Protein AF-A0A6J1UFB3-F1 (afdb_monomer)

pLDDT: mean 88.11, std 12.45, range [37.84, 98.25]

Structure (mmCIF, N/CA/C/O backbone):
data_AF-A0A6J1UFB3-F1
#
_entry.id   AF-A0A6J1UFB3-F1
#
loop_
_atom_site.group_PDB
_atom_site.id
_atom_site.type_symbol
_atom_site.label_atom_id
_atom_site.label_alt_id
_atom_site.label_comp_id
_atom_site.label_asym_id
_atom_site.label_entity_id
_atom_site.label_seq_id
_atom_site.pdbx_PDB_ins_code
_atom_site.Cartn_x
_atom_site.Cartn_y
_atom_site.Cartn_z
_atom_site.occupancy
_atom_site.B_iso_or_equiv
_atom_site.auth_seq_id
_atom_site.auth_comp_id
_atom_site.auth_asym_id
_atom_site.auth_atom_id
_atom_site.pdbx_PDB_model_num
ATOM 1 N N . MET A 1 1 ? -3.569 3.832 -27.020 1.00 51.69 1 MET A N 1
ATOM 2 C CA . MET A 1 1 ? -2.865 4.515 -25.914 1.00 51.69 1 MET A CA 1
ATOM 3 C C . MET A 1 1 ? -1.535 3.796 -25.730 1.00 51.69 1 MET A C 1
ATOM 5 O O . MET A 1 1 ? -1.456 2.629 -26.079 1.00 51.69 1 MET A O 1
ATOM 9 N N . CYS A 1 2 ? -0.485 4.493 -25.295 1.00 75.75 2 CYS A N 1
ATOM 10 C CA . CYS A 1 2 ? 0.844 3.892 -25.163 1.00 75.75 2 CYS A CA 1
ATOM 11 C C . CYS A 1 2 ? 0.905 2.950 -23.950 1.00 75.75 2 CYS A C 1
ATOM 13 O O . CYS A 1 2 ? 0.437 3.303 -22.860 1.00 75.75 2 CYS A O 1
ATOM 15 N N . VAL A 1 3 ? 1.483 1.764 -24.146 1.00 85.69 3 VAL A N 1
ATOM 16 C CA . VAL A 1 3 ? 1.484 0.662 -23.174 1.00 85.69 3 VAL A CA 1
ATOM 17 C C . VAL A 1 3 ? 2.225 1.076 -21.903 1.00 85.69 3 VAL A C 1
ATOM 19 O O . VAL A 1 3 ? 1.737 0.845 -20.802 1.00 85.69 3 VAL A O 1
ATOM 22 N N . LEU A 1 4 ? 3.370 1.755 -22.012 1.00 86.56 4 LEU A N 1
ATOM 23 C CA . LEU A 1 4 ? 4.134 2.234 -20.855 1.00 86.56 4 LEU A CA 1
ATOM 24 C C . LEU A 1 4 ? 3.332 3.212 -19.983 1.00 86.56 4 LEU A C 1
ATOM 26 O O . LEU A 1 4 ? 3.387 3.135 -18.754 1.00 86.56 4 LEU A O 1
ATOM 30 N N . ARG A 1 5 ? 2.562 4.119 -20.595 1.00 87.00 5 ARG A N 1
ATOM 31 C CA . ARG A 1 5 ? 1.718 5.076 -19.858 1.00 87.00 5 ARG A CA 1
ATOM 32 C C . ARG A 1 5 ? 0.520 4.397 -19.207 1.00 87.00 5 ARG A C 1
ATOM 34 O O . ARG A 1 5 ? 0.131 4.788 -18.108 1.00 87.00 5 ARG A O 1
ATOM 41 N N . GLU A 1 6 ? -0.042 3.380 -19.853 1.00 90.12 6 GLU A N 1
ATOM 42 C CA . GLU A 1 6 ? -1.074 2.527 -19.260 1.00 90.12 6 GLU A CA 1
ATOM 43 C C . GLU A 1 6 ? -0.546 1.792 -18.027 1.00 90.12 6 GLU A C 1
ATOM 45 O O . GLU A 1 6 ? -1.173 1.863 -16.970 1.00 90.12 6 GLU A O 1
ATOM 50 N N . GLN A 1 7 ? 0.639 1.180 -18.117 1.00 91.31 7 GLN A N 1
ATOM 51 C CA . GLN A 1 7 ? 1.263 0.505 -16.976 1.00 91.31 7 GLN A CA 1
ATOM 52 C C . GLN A 1 7 ? 1.598 1.489 -15.846 1.00 91.31 7 GLN A C 1
ATOM 54 O O . GLN A 1 7 ? 1.315 1.216 -14.679 1.00 91.31 7 GLN A O 1
ATOM 59 N N . HIS A 1 8 ? 2.120 2.677 -16.175 1.00 91.62 8 HIS A N 1
ATOM 60 C CA . HIS A 1 8 ? 2.357 3.738 -15.193 1.00 91.62 8 HIS A CA 1
ATOM 61 C C . HIS A 1 8 ? 1.071 4.159 -14.470 1.00 91.62 8 HIS A C 1
ATOM 63 O O . HIS A 1 8 ? 1.053 4.328 -13.248 1.00 91.62 8 HIS A O 1
ATOM 69 N N . ARG A 1 9 ? -0.024 4.319 -15.219 1.00 91.62 9 ARG A N 1
ATOM 70 C CA . ARG A 1 9 ? -1.333 4.642 -14.654 1.00 91.62 9 ARG A CA 1
ATOM 71 C C . ARG A 1 9 ? -1.832 3.522 -13.744 1.00 91.62 9 ARG A C 1
ATOM 73 O O . ARG A 1 9 ? -2.220 3.810 -12.619 1.00 91.62 9 ARG A O 1
ATOM 80 N N . GLY A 1 10 ? -1.746 2.268 -14.187 1.00 92.88 10 GLY A N 1
ATOM 81 C CA . GLY A 1 10 ? -2.122 1.103 -13.384 1.00 92.88 10 GLY A CA 1
ATOM 82 C C . GLY A 1 10 ? -1.351 1.026 -12.064 1.00 92.88 10 GLY A C 1
ATOM 83 O O . GLY A 1 10 ? -1.947 0.820 -11.007 1.00 92.88 10 GLY A O 1
ATOM 84 N N . TRP A 1 11 ? -0.045 1.294 -12.092 1.00 94.00 11 TRP A N 1
ATOM 85 C CA . TRP A 1 11 ? 0.785 1.416 -10.892 1.00 94.00 11 TRP A CA 1
ATOM 86 C C . TRP A 1 11 ? 0.276 2.495 -9.926 1.00 94.00 11 TRP A C 1
ATOM 88 O O . TRP A 1 11 ? 0.065 2.224 -8.741 1.00 94.00 11 TRP A O 1
ATOM 98 N N . ARG A 1 12 ? 0.019 3.707 -10.429 1.00 92.56 12 ARG A N 1
ATOM 99 C CA . ARG A 1 12 ? -0.496 4.826 -9.623 1.00 92.56 12 ARG A CA 1
ATOM 100 C C . ARG A 1 12 ? -1.857 4.539 -9.014 1.00 92.56 12 ARG A C 1
ATOM 102 O O . ARG A 1 12 ? -2.073 4.828 -7.839 1.00 92.56 12 ARG A O 1
ATOM 109 N N . ASP A 1 13 ? -2.761 3.998 -9.816 1.00 94.12 13 ASP A N 1
ATOM 110 C CA . ASP A 1 13 ? -4.121 3.700 -9.390 1.00 94.12 13 ASP A CA 1
ATOM 111 C C . ASP A 1 13 ? -4.089 2.623 -8.299 1.00 94.12 13 ASP A C 1
ATOM 113 O O . ASP A 1 13 ? -4.726 2.782 -7.257 1.00 94.12 13 ASP A O 1
ATOM 117 N N . THR A 1 14 ? -3.242 1.600 -8.459 1.00 95.44 14 THR A N 1
ATOM 118 C CA . THR A 1 14 ? -3.038 0.558 -7.443 1.00 95.44 14 THR A CA 1
ATOM 119 C C . THR A 1 14 ? -2.514 1.144 -6.130 1.00 95.44 14 THR A C 1
ATOM 121 O O . THR A 1 14 ? -3.092 0.875 -5.075 1.00 95.44 14 THR A O 1
ATOM 124 N N . LEU A 1 15 ? -1.491 2.009 -6.170 1.00 94.00 15 LEU A N 1
ATOM 125 C CA . LEU A 1 15 ? -0.992 2.722 -4.983 1.00 94.00 15 LEU A CA 1
ATOM 126 C C . LEU A 1 15 ? -2.078 3.566 -4.302 1.00 94.00 15 LEU A C 1
ATOM 128 O O . LEU A 1 15 ? -2.173 3.591 -3.072 1.00 94.00 15 LEU A O 1
ATOM 132 N N . ALA A 1 16 ? -2.918 4.245 -5.086 1.00 94.06 16 ALA A N 1
ATOM 133 C CA . ALA A 1 16 ? -3.999 5.071 -4.560 1.00 94.06 16 ALA A CA 1
ATOM 134 C C . ALA A 1 16 ? -5.050 4.242 -3.802 1.00 94.06 16 ALA A C 1
ATOM 136 O O . ALA A 1 16 ? -5.620 4.732 -2.824 1.00 94.06 16 ALA A O 1
ATOM 137 N N . THR A 1 17 ? -5.265 2.976 -4.182 1.00 96.19 17 THR A N 1
ATOM 138 C CA . THR A 1 17 ? -6.219 2.089 -3.491 1.00 96.19 17 THR A CA 1
ATOM 139 C C . THR A 1 17 ? -5.797 1.700 -2.070 1.00 96.19 17 THR A C 1
ATOM 141 O O . THR A 1 17 ? -6.650 1.328 -1.263 1.00 96.19 17 THR A O 1
ATOM 144 N N . CYS A 1 18 ? -4.511 1.809 -1.717 1.00 96.44 18 CYS A N 1
ATOM 145 C CA . CYS A 1 18 ? -4.022 1.459 -0.380 1.00 96.44 18 CYS A CA 1
ATOM 146 C C . CYS A 1 18 ? -4.361 2.522 0.674 1.00 96.44 18 CYS A C 1
ATOM 148 O O . CYS A 1 18 ? -4.610 2.195 1.835 1.00 96.44 18 CYS A O 1
ATOM 150 N N . LEU A 1 19 ? -4.389 3.800 0.286 1.00 96.31 19 LEU A N 1
ATOM 151 C CA . LEU A 1 19 ? -4.553 4.914 1.222 1.00 96.31 19 LEU A CA 1
ATOM 152 C C . LEU A 1 19 ? -5.898 4.894 1.980 1.00 96.31 19 LEU A C 1
ATOM 154 O O . LEU A 1 19 ? -5.879 5.104 3.196 1.00 96.31 19 LEU A O 1
ATOM 158 N N . PRO A 1 20 ? -7.058 4.612 1.351 1.00 97.88 20 PRO A N 1
ATOM 159 C CA . PRO A 1 20 ? -8.324 4.465 2.072 1.00 97.88 20 PRO A CA 1
ATOM 160 C C . PRO A 1 20 ? -8.284 3.394 3.170 1.00 97.88 20 PRO A C 1
ATOM 162 O O . PRO A 1 20 ? -8.765 3.640 4.276 1.00 97.88 20 PRO A O 1
ATOM 165 N N . LEU A 1 21 ? -7.658 2.244 2.904 1.00 97.94 21 LEU A N 1
ATOM 166 C CA . LEU A 1 21 ? -7.520 1.158 3.880 1.00 97.94 21 LEU A CA 1
ATOM 167 C C . LEU A 1 21 ? -6.609 1.554 5.039 1.00 97.94 21 LEU A C 1
ATOM 169 O O . LEU A 1 21 ? -6.945 1.329 6.199 1.00 97.94 21 LEU A O 1
ATOM 173 N N . LEU A 1 22 ? -5.489 2.213 4.746 1.00 98.12 22 LEU A N 1
ATOM 174 C CA . LEU A 1 22 ? -4.594 2.735 5.777 1.00 98.12 22 LEU A CA 1
ATOM 175 C C . LEU A 1 22 ? -5.296 3.782 6.650 1.00 98.12 22 LEU A C 1
ATOM 177 O O . LEU A 1 22 ? -5.144 3.771 7.870 1.00 98.12 22 LEU A O 1
ATOM 181 N N . ARG A 1 23 ? -6.118 4.658 6.057 1.00 98.25 23 ARG A N 1
ATOM 182 C CA . ARG A 1 23 ? -6.938 5.626 6.806 1.00 98.25 23 ARG A CA 1
ATOM 183 C C . ARG A 1 23 ? -7.975 4.933 7.687 1.00 98.25 23 ARG A C 1
ATOM 185 O O . ARG A 1 23 ? -8.133 5.323 8.843 1.00 98.25 23 ARG A O 1
ATOM 192 N N . ALA A 1 24 ? -8.647 3.900 7.179 1.00 97.75 24 ALA A N 1
ATOM 193 C CA . ALA A 1 24 ? -9.570 3.090 7.971 1.00 97.75 24 ALA A CA 1
ATOM 194 C C . ALA A 1 24 ? -8.852 2.434 9.162 1.00 97.75 24 ALA A C 1
ATOM 196 O O . ALA A 1 24 ? -9.310 2.551 10.298 1.00 97.75 24 ALA A O 1
ATOM 197 N N . LEU A 1 25 ? -7.683 1.842 8.921 1.00 97.81 25 LEU A N 1
ATOM 198 C CA . LEU A 1 25 ? -6.832 1.228 9.938 1.00 97.81 25 LEU A CA 1
ATOM 199 C C . LEU A 1 25 ? -6.425 2.224 11.033 1.00 97.81 25 LEU A C 1
ATOM 201 O O . LEU A 1 25 ? -6.624 1.955 12.218 1.00 97.81 25 LEU A O 1
ATOM 205 N N . GLY A 1 26 ? -5.929 3.403 10.648 1.00 97.75 26 GLY A N 1
ATOM 206 C CA . GLY A 1 26 ? -5.562 4.456 11.593 1.00 97.75 26 GLY A CA 1
ATOM 207 C C . GLY A 1 26 ? -6.754 4.982 12.396 1.00 97.75 26 GLY A C 1
ATOM 208 O O . GLY A 1 26 ? -6.627 5.267 13.588 1.00 97.75 26 GLY A O 1
ATOM 209 N N . A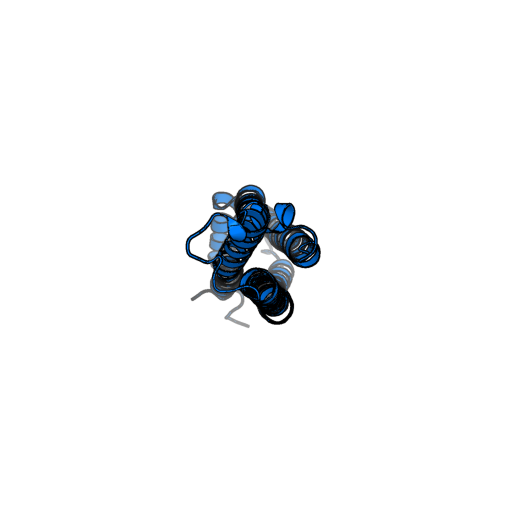SN A 1 27 ? -7.940 5.053 11.785 1.00 97.81 27 ASN A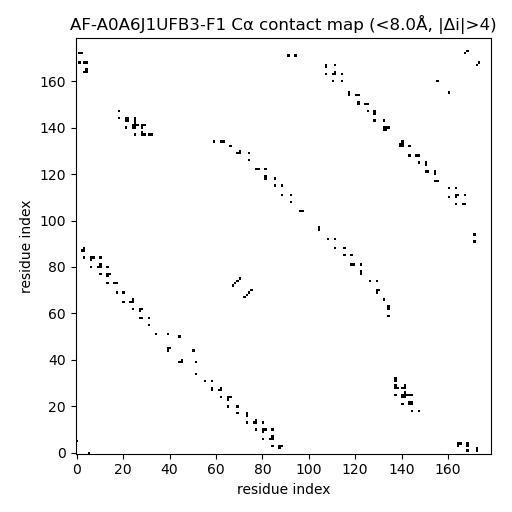 N 1
ATOM 210 C CA . ASN A 1 27 ? -9.167 5.441 12.478 1.00 97.81 27 ASN A CA 1
ATOM 211 C C . ASN A 1 27 ? -9.599 4.400 13.518 1.00 97.81 27 ASN A C 1
ATOM 213 O O . ASN A 1 27 ? -9.888 4.777 14.655 1.00 97.81 27 ASN A O 1
ATOM 217 N N . VAL A 1 28 ? -9.601 3.108 13.173 1.00 97.31 28 VAL A N 1
ATOM 218 C CA . VAL A 1 28 ? -9.937 2.036 14.127 1.00 97.31 28 VAL A CA 1
ATOM 219 C C . VAL A 1 28 ? -8.914 1.986 15.262 1.00 97.31 28 VAL A C 1
ATOM 221 O O . VAL A 1 28 ? -9.299 1.865 16.422 1.00 97.31 28 VAL A O 1
ATOM 224 N N . ALA A 1 29 ? -7.625 2.162 14.966 1.00 97.31 29 ALA A N 1
ATOM 225 C CA . ALA A 1 29 ? -6.585 2.215 15.989 1.00 97.31 29 ALA A CA 1
ATOM 226 C C . ALA A 1 29 ? -6.769 3.401 16.954 1.00 97.31 29 ALA A C 1
ATOM 228 O O . ALA A 1 29 ? -6.653 3.227 18.168 1.00 97.31 29 ALA A O 1
ATOM 229 N N . ARG A 1 30 ? -7.145 4.584 16.445 1.00 97.00 30 ARG A N 1
ATOM 230 C CA . ARG A 1 30 ? -7.483 5.751 17.278 1.00 97.00 30 ARG A CA 1
ATOM 231 C C . ARG A 1 30 ? -8.700 5.485 18.163 1.00 97.00 30 ARG A C 1
ATOM 233 O O . ARG A 1 30 ? -8.699 5.852 19.334 1.00 97.00 30 ARG A O 1
ATOM 240 N N . GLN A 1 31 ? -9.728 4.831 17.623 1.00 95.38 31 GLN A N 1
ATOM 241 C CA . GLN A 1 31 ? -10.916 4.441 18.387 1.00 95.38 31 GLN A CA 1
ATOM 242 C C . GLN A 1 31 ? -10.594 3.398 19.462 1.00 95.38 31 GLN A C 1
ATOM 244 O O . GLN A 1 31 ? -11.131 3.481 20.566 1.00 95.38 31 GLN A O 1
ATOM 249 N N . ALA A 1 32 ? -9.721 2.434 19.166 1.00 94.81 32 ALA A N 1
ATOM 250 C CA . ALA A 1 32 ? -9.260 1.443 20.132 1.00 94.81 32 ALA A CA 1
ATOM 251 C C . ALA A 1 32 ? -8.494 2.106 21.279 1.00 94.81 32 ALA A C 1
ATOM 253 O O . ALA A 1 32 ? -8.774 1.838 22.444 1.00 94.81 32 ALA A O 1
ATOM 254 N N . GLU A 1 33 ? -7.590 3.031 20.964 1.00 94.06 33 GLU A N 1
ATOM 255 C CA . GLU A 1 33 ? -6.847 3.789 21.968 1.00 94.06 33 GLU A CA 1
ATOM 256 C C . GLU A 1 33 ? -7.765 4.689 22.810 1.00 94.06 33 GLU A C 1
ATOM 258 O O . GLU A 1 33 ? -7.661 4.702 24.035 1.00 94.06 33 GLU A O 1
ATOM 263 N N . ALA A 1 34 ? -8.725 5.380 22.188 1.00 93.69 34 ALA A N 1
ATOM 264 C CA . ALA A 1 34 ? -9.714 6.180 22.907 1.00 93.69 34 ALA A CA 1
ATOM 265 C C . ALA A 1 34 ? -10.570 5.318 23.849 1.00 93.69 34 ALA A C 1
ATOM 267 O O . ALA A 1 34 ? -10.754 5.673 25.010 1.00 93.69 34 ALA A O 1
ATOM 268 N N . ALA A 1 35 ? -11.032 4.152 23.387 1.00 92.12 35 ALA A N 1
ATOM 269 C CA . ALA A 1 35 ? -11.820 3.228 24.199 1.00 92.12 35 ALA A CA 1
ATOM 270 C C . ALA A 1 35 ? -11.049 2.706 25.423 1.00 92.12 35 ALA A C 1
ATOM 272 O O . ALA A 1 35 ? -11.660 2.468 26.460 1.00 92.12 35 ALA A O 1
ATOM 273 N N . ARG A 1 36 ? -9.716 2.575 25.347 1.00 89.69 36 ARG A N 1
ATOM 274 C CA . ARG A 1 36 ? -8.877 2.188 26.499 1.00 89.69 36 ARG A CA 1
ATOM 275 C C . ARG A 1 36 ? -8.808 3.259 27.587 1.00 89.69 36 ARG A C 1
ATOM 277 O O . ARG A 1 36 ? -8.507 2.927 28.727 1.00 89.69 36 ARG A O 1
ATOM 284 N N . ARG A 1 37 ? -9.061 4.524 27.243 1.00 90.81 37 ARG A N 1
ATOM 285 C CA . ARG A 1 37 ? -8.982 5.669 28.166 1.00 90.81 37 ARG A CA 1
ATOM 286 C C . ARG A 1 37 ? -10.317 6.002 28.831 1.00 90.81 37 ARG A C 1
ATOM 288 O O . ARG A 1 37 ? -10.343 6.794 29.765 1.00 90.81 37 ARG A O 1
ATOM 295 N N . VAL A 1 38 ? -11.420 5.432 28.350 1.00 91.62 38 VAL A N 1
ATOM 296 C CA . VAL A 1 38 ? -12.764 5.713 28.868 1.00 91.62 38 VAL A CA 1
ATOM 297 C C . VAL A 1 38 ? -13.065 4.839 30.084 1.00 91.62 38 VAL A C 1
ATOM 299 O O . VAL A 1 38 ? -13.029 3.610 30.007 1.00 91.62 38 VAL A O 1
ATOM 302 N N . SER A 1 39 ? -13.461 5.472 31.190 1.00 89.62 39 SER A N 1
ATOM 303 C CA . SER A 1 39 ? -14.064 4.781 32.333 1.00 89.62 39 SER A CA 1
ATOM 304 C C . SER A 1 39 ? -15.530 4.461 32.028 1.00 89.62 39 SER A C 1
ATOM 306 O O . SER A 1 39 ? -16.429 5.251 32.305 1.00 89.62 39 SER A O 1
ATOM 308 N N . PHE A 1 40 ? -15.803 3.302 31.418 1.00 88.75 40 PHE A N 1
ATOM 309 C CA . PHE A 1 40 ? -17.171 2.931 31.018 1.00 88.75 40 PHE A CA 1
ATOM 310 C C . PHE A 1 40 ? -18.169 2.907 32.188 1.00 88.75 40 PHE A C 1
ATOM 312 O O . PHE A 1 40 ? -19.350 3.185 31.970 1.00 88.75 40 PHE A O 1
ATOM 319 N N . GLY A 1 41 ? -17.708 2.636 33.414 1.00 88.88 41 GLY A N 1
ATOM 320 C CA . GLY A 1 41 ? -18.538 2.659 34.624 1.00 88.88 41 GLY A CA 1
ATOM 321 C C . GLY A 1 41 ? -19.109 4.041 34.966 1.00 88.88 41 GLY A C 1
ATOM 322 O O . GLY A 1 41 ? -20.186 4.127 35.552 1.00 88.88 41 GLY A O 1
ATOM 323 N N . GLU A 1 42 ? -18.444 5.113 34.535 1.00 91.50 42 GLU A N 1
ATOM 324 C CA . GLU A 1 42 ? -18.870 6.504 34.753 1.00 91.50 42 GLU A CA 1
ATOM 325 C C . GLU A 1 42 ? -19.744 7.043 33.612 1.00 91.50 42 GLU A C 1
ATOM 327 O O . GLU A 1 42 ? -20.260 8.156 33.674 1.00 91.50 42 GLU A O 1
ATOM 332 N N . THR A 1 43 ? -19.957 6.247 32.565 1.00 90.62 43 THR A N 1
ATOM 333 C CA . THR A 1 43 ? -20.767 6.641 31.409 1.00 90.62 43 THR A CA 1
ATOM 334 C C . THR A 1 43 ? -22.192 6.084 31.500 1.00 90.62 43 THR A C 1
ATOM 336 O O . THR A 1 43 ? -22.438 5.094 32.196 1.00 90.62 43 THR A O 1
ATOM 339 N N . PRO A 1 44 ? -23.149 6.623 30.722 1.00 92.31 44 PRO A N 1
ATOM 340 C CA . PRO A 1 44 ? -24.465 6.001 30.545 1.00 92.31 44 PRO A CA 1
ATOM 341 C C . PRO A 1 44 ? -24.406 4.552 30.024 1.00 92.31 44 PRO A C 1
ATOM 343 O O . PRO A 1 44 ? -25.370 3.804 30.167 1.00 92.31 44 PRO A O 1
ATOM 346 N N . LEU A 1 45 ? -23.269 4.123 29.460 1.00 91.06 45 LEU A N 1
ATOM 347 C CA . LEU A 1 45 ? -23.054 2.764 28.960 1.00 91.06 45 LEU A CA 1
ATOM 348 C C . LEU A 1 45 ? -22.726 1.751 30.069 1.00 91.06 45 LEU A C 1
ATOM 350 O O . LEU A 1 45 ? -22.584 0.565 29.775 1.00 91.06 45 LEU A O 1
ATOM 354 N N . ARG A 1 46 ? -22.659 2.175 31.340 1.00 92.31 46 ARG A N 1
ATOM 355 C CA . ARG A 1 46 ? -22.383 1.309 32.501 1.00 92.31 46 ARG A CA 1
ATOM 356 C C . ARG A 1 46 ? -23.315 0.101 32.632 1.00 92.31 46 ARG A C 1
ATOM 358 O O . ARG A 1 46 ? -22.912 -0.924 33.168 1.00 92.31 46 ARG A O 1
ATOM 365 N N . ALA A 1 47 ? -24.545 0.196 32.117 1.00 93.75 47 ALA A N 1
ATOM 366 C CA . ALA A 1 47 ? -25.500 -0.915 32.103 1.00 93.75 47 ALA A CA 1
ATOM 367 C C . ALA A 1 47 ? -25.028 -2.100 31.234 1.00 93.75 47 ALA A C 1
ATOM 369 O O . ALA A 1 47 ? -25.495 -3.226 31.397 1.00 93.75 47 ALA A O 1
ATOM 370 N N . PHE A 1 48 ? -24.074 -1.874 30.326 1.00 92.31 48 PHE A N 1
ATOM 371 C CA . PHE A 1 48 ? -23.529 -2.886 29.430 1.00 92.31 48 PHE A CA 1
ATOM 372 C C . PHE A 1 48 ? -22.171 -3.396 29.932 1.00 92.31 48 PHE A C 1
ATOM 374 O O . PHE A 1 48 ? -21.133 -3.111 29.340 1.00 92.31 48 PHE A O 1
ATOM 381 N N . ALA A 1 49 ? -22.169 -4.216 30.987 1.00 88.06 49 ALA A N 1
ATOM 382 C CA . ALA A 1 49 ? -20.940 -4.716 31.624 1.00 88.06 49 ALA A CA 1
ATOM 383 C C . ALA A 1 49 ? -19.952 -5.414 30.659 1.00 88.06 49 ALA A C 1
ATOM 385 O O . ALA A 1 49 ? -18.741 -5.321 30.831 1.00 88.06 49 ALA A O 1
ATOM 386 N N . ARG A 1 50 ? -20.454 -6.076 29.605 1.00 93.69 50 ARG A N 1
ATOM 387 C CA . ARG A 1 50 ? -19.627 -6.760 28.585 1.00 93.69 50 ARG A CA 1
ATOM 388 C C . ARG A 1 50 ? -19.213 -5.871 27.406 1.00 93.69 50 ARG A C 1
ATOM 390 O O . ARG A 1 50 ? -18.540 -6.348 26.492 1.00 93.69 50 ARG A O 1
ATOM 397 N N . LEU A 1 51 ? -19.647 -4.611 27.359 1.00 93.19 51 LEU A N 1
ATOM 398 C CA . LEU A 1 51 ? -19.351 -3.713 26.240 1.00 93.19 51 LEU A CA 1
ATOM 399 C C . LEU A 1 51 ? -17.844 -3.516 26.011 1.00 93.19 51 LEU A C 1
ATOM 401 O O . LEU A 1 51 ? -17.444 -3.647 24.854 1.00 93.19 51 LEU A O 1
ATOM 405 N N . PRO A 1 52 ? -17.001 -3.266 27.035 1.00 91.62 52 PRO A N 1
ATOM 406 C CA . PRO A 1 52 ? -15.576 -3.011 26.810 1.00 91.62 52 PRO A CA 1
ATOM 407 C C . PRO A 1 52 ? -14.872 -4.193 26.134 1.00 91.62 52 PRO A C 1
ATOM 409 O O . PRO A 1 52 ? -14.147 -4.022 25.154 1.00 91.62 52 PRO A O 1
ATOM 412 N N . GLU A 1 53 ? -15.148 -5.413 26.599 1.00 93.25 53 GLU A N 1
ATOM 413 C CA . GLU A 1 53 ? -14.579 -6.640 26.037 1.00 93.25 53 GLU A CA 1
ATOM 414 C C . GLU A 1 53 ? -15.049 -6.879 24.600 1.00 93.25 53 GLU A C 1
ATOM 416 O O . GLU A 1 53 ? -14.234 -7.134 23.711 1.00 93.25 53 GLU A O 1
ATOM 421 N N . ARG A 1 54 ? -16.359 -6.749 24.342 1.00 95.38 54 ARG A N 1
ATOM 422 C CA . ARG A 1 54 ? -16.924 -6.931 22.996 1.00 95.38 54 ARG A CA 1
ATOM 423 C C . ARG A 1 54 ? -16.421 -5.871 22.023 1.00 95.38 54 ARG A C 1
ATOM 425 O O . ARG A 1 54 ? -16.153 -6.198 20.870 1.00 95.38 54 ARG A O 1
ATOM 432 N N . LEU A 1 55 ? -16.288 -4.623 22.471 1.00 94.75 55 LEU A N 1
ATOM 433 C CA . LEU A 1 55 ? -15.748 -3.533 21.667 1.00 94.75 55 LEU A CA 1
ATOM 434 C C . LEU A 1 55 ? -14.288 -3.806 21.303 1.00 94.75 55 LEU A C 1
ATOM 436 O O . LEU A 1 55 ? -13.944 -3.732 20.127 1.00 94.75 55 LEU A O 1
ATOM 440 N N . ARG A 1 56 ? -13.466 -4.219 22.275 1.00 93.75 56 ARG A N 1
ATOM 441 C CA . ARG A 1 56 ? -12.065 -4.592 22.041 1.00 93.75 56 ARG A CA 1
ATOM 442 C C . ARG A 1 56 ? -11.941 -5.723 21.021 1.00 93.75 56 ARG A C 1
ATOM 444 O O . ARG A 1 56 ? -11.143 -5.623 20.095 1.00 93.75 56 ARG A O 1
ATOM 451 N N . LEU A 1 57 ? -12.743 -6.782 21.161 1.00 95.00 57 LEU A N 1
ATOM 452 C CA . LEU A 1 57 ? -12.751 -7.902 20.212 1.00 95.00 57 LEU A CA 1
ATOM 453 C C . LEU A 1 57 ? -13.174 -7.456 18.807 1.00 95.00 57 LEU A C 1
AT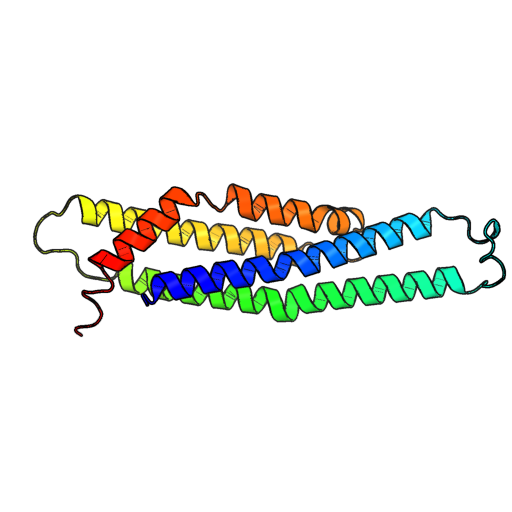OM 455 O O . LEU A 1 57 ? -12.539 -7.843 17.831 1.00 95.00 57 LEU A O 1
ATOM 459 N N . LYS A 1 58 ? -14.203 -6.605 18.695 1.00 95.75 58 LYS A N 1
ATOM 460 C CA . LYS A 1 58 ? -14.642 -6.052 17.404 1.00 95.75 58 LYS A CA 1
ATOM 461 C C . LYS A 1 58 ? -13.577 -5.173 16.750 1.00 95.75 58 LYS A C 1
ATOM 463 O O . LYS A 1 58 ? -13.353 -5.295 15.553 1.00 95.75 58 LYS A O 1
ATOM 468 N N . GLN A 1 59 ? -12.924 -4.305 17.519 1.00 95.69 59 GLN A N 1
ATOM 469 C CA . GLN A 1 59 ? -11.851 -3.442 17.020 1.00 95.69 59 GLN A CA 1
ATOM 470 C C . GLN A 1 59 ? -10.654 -4.266 16.548 1.00 95.69 59 GLN A C 1
ATOM 472 O O . GLN A 1 59 ? -10.120 -4.002 15.476 1.00 95.69 59 GLN A O 1
ATOM 477 N N . TRP A 1 60 ? -10.270 -5.297 17.306 1.00 95.31 60 TRP A N 1
ATOM 478 C CA . TRP A 1 60 ? -9.192 -6.191 16.899 1.00 95.31 60 TRP A CA 1
ATOM 479 C C . TRP A 1 60 ? -9.536 -6.949 15.614 1.00 95.31 60 TRP A C 1
ATOM 481 O O . TRP A 1 60 ? -8.746 -6.9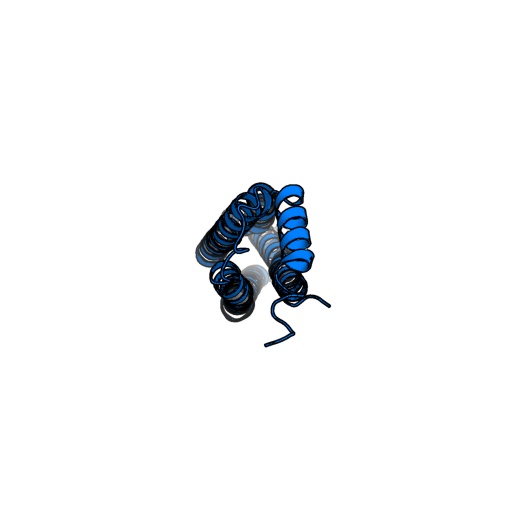30 14.676 1.00 95.31 60 TRP A O 1
ATOM 491 N N . ALA A 1 61 ? -10.740 -7.519 15.520 1.00 96.31 61 ALA A N 1
ATOM 492 C CA . ALA A 1 61 ? -11.199 -8.185 14.303 1.00 96.31 61 ALA A CA 1
ATOM 493 C C . ALA A 1 61 ? -11.219 -7.239 13.088 1.00 96.31 61 ALA A C 1
ATOM 495 O O . ALA A 1 61 ? -10.832 -7.641 11.994 1.00 96.31 61 ALA A O 1
ATOM 496 N N . ALA A 1 62 ? -11.617 -5.976 13.274 1.00 97.06 62 ALA A N 1
ATOM 497 C CA . ALA A 1 62 ? -11.591 -4.970 12.214 1.00 97.06 62 ALA A CA 1
ATOM 498 C C . ALA A 1 62 ? -10.159 -4.626 11.768 1.00 97.06 62 ALA A C 1
ATOM 500 O O . ALA A 1 62 ? -9.896 -4.549 10.571 1.00 97.06 62 ALA A O 1
ATOM 501 N N . ILE A 1 63 ? -9.224 -4.462 12.711 1.00 97.62 63 ILE A N 1
ATOM 502 C CA . ILE A 1 63 ? -7.800 -4.243 12.407 1.00 97.62 63 ILE A CA 1
ATOM 503 C C . ILE A 1 63 ? -7.231 -5.429 11.619 1.00 97.62 63 ILE A C 1
ATOM 505 O O . ILE A 1 63 ? -6.615 -5.222 10.576 1.00 97.62 63 ILE A O 1
ATOM 509 N N . GLU A 1 64 ? -7.460 -6.659 12.083 1.00 96.69 64 GLU A N 1
ATOM 510 C CA . GLU A 1 64 ? -6.987 -7.877 11.411 1.00 96.69 64 GLU A CA 1
ATOM 511 C C . GLU A 1 64 ? -7.559 -8.009 9.998 1.00 96.69 64 GLU A C 1
ATOM 513 O O . GLU A 1 64 ? -6.819 -8.327 9.071 1.00 96.69 64 GLU A O 1
ATOM 518 N N . ALA A 1 65 ? -8.848 -7.713 9.808 1.00 96.88 65 ALA A N 1
ATOM 519 C CA . ALA A 1 65 ? -9.481 -7.753 8.494 1.00 96.88 65 ALA A CA 1
ATOM 520 C C . ALA A 1 65 ? -8.824 -6.768 7.512 1.00 96.88 65 ALA A C 1
ATOM 522 O O . ALA A 1 65 ? -8.451 -7.160 6.408 1.00 96.88 65 ALA A O 1
ATOM 523 N N . VAL A 1 66 ? -8.604 -5.517 7.932 1.00 97.81 66 VAL A N 1
ATOM 524 C CA . VAL A 1 66 ? -7.966 -4.500 7.080 1.00 97.81 66 VAL A CA 1
ATOM 525 C C . VAL A 1 66 ? -6.499 -4.844 6.795 1.00 97.81 66 VAL A C 1
ATOM 527 O O . VAL A 1 66 ? -6.036 -4.698 5.664 1.00 97.81 66 VAL A O 1
ATOM 530 N N . LEU A 1 67 ? -5.754 -5.342 7.788 1.00 97.56 67 LEU A N 1
ATOM 531 C CA . LEU A 1 67 ? -4.377 -5.811 7.585 1.00 97.56 67 LEU A CA 1
ATOM 532 C C . LEU A 1 67 ? -4.317 -7.011 6.632 1.00 97.56 67 LEU A C 1
ATOM 534 O O . LEU A 1 67 ? -3.395 -7.100 5.818 1.00 97.56 67 LEU A O 1
ATOM 538 N N . ALA A 1 68 ? -5.279 -7.931 6.721 1.00 97.12 68 ALA A N 1
ATOM 539 C CA . ALA A 1 68 ? -5.378 -9.069 5.821 1.00 97.12 68 ALA A CA 1
ATOM 540 C C . ALA A 1 68 ? -5.648 -8.617 4.381 1.00 97.12 68 ALA A C 1
ATOM 542 O O . ALA A 1 68 ? -4.943 -9.079 3.490 1.00 97.12 68 ALA A O 1
ATOM 543 N N . GLU A 1 69 ? -6.576 -7.684 4.155 1.00 97.62 69 GLU A N 1
ATOM 544 C CA . GLU A 1 69 ? -6.848 -7.117 2.825 1.00 97.62 69 GLU A CA 1
ATOM 545 C C . GLU A 1 69 ? -5.599 -6.432 2.241 1.00 97.62 69 GLU A C 1
ATOM 547 O O . GLU A 1 69 ? -5.170 -6.730 1.123 1.00 97.62 69 GLU A O 1
ATOM 552 N N . LEU A 1 70 ? -4.934 -5.578 3.030 1.00 97.44 70 LEU A N 1
ATOM 553 C CA . LEU A 1 70 ? -3.694 -4.910 2.618 1.00 97.44 70 LEU A CA 1
ATOM 554 C C . LEU A 1 70 ? -2.606 -5.908 2.193 1.00 97.44 70 LEU A C 1
ATOM 556 O O . LEU A 1 70 ? -1.901 -5.680 1.210 1.00 97.44 70 LEU A O 1
ATOM 560 N N . ARG A 1 71 ? -2.459 -7.022 2.916 1.00 96.31 71 ARG A N 1
ATOM 561 C CA . ARG A 1 71 ? -1.387 -8.003 2.683 1.00 96.31 71 ARG A CA 1
ATOM 562 C C . ARG A 1 71 ? -1.718 -9.046 1.626 1.00 96.31 71 ARG A C 1
ATOM 564 O O . ARG A 1 71 ? -0.811 -9.487 0.928 1.00 96.31 71 ARG A O 1
ATOM 571 N N . ARG A 1 72 ? -2.973 -9.487 1.551 1.00 96.81 72 ARG A N 1
ATOM 572 C CA . ARG A 1 72 ? -3.402 -10.585 0.674 1.00 96.81 72 ARG A CA 1
ATOM 573 C C . ARG A 1 72 ? -3.881 -10.101 -0.682 1.00 96.81 72 ARG A C 1
ATOM 575 O O . ARG A 1 72 ? -3.794 -10.863 -1.633 1.00 96.81 72 ARG A O 1
ATOM 582 N N . GLU A 1 73 ? -4.344 -8.859 -0.774 1.00 96.38 73 GLU A N 1
ATOM 583 C CA . GLU A 1 73 ? -4.880 -8.311 -2.021 1.00 96.38 73 GLU A CA 1
ATOM 584 C C . GLU A 1 73 ? -4.018 -7.164 -2.533 1.00 96.38 73 GLU A C 1
ATOM 586 O O . GLU A 1 73 ? -3.494 -7.226 -3.645 1.00 96.38 73 GLU A O 1
ATOM 591 N N . LYS A 1 74 ? -3.813 -6.123 -1.715 1.00 96.31 74 LYS A N 1
ATOM 592 C CA . LYS A 1 74 ? -3.150 -4.906 -2.207 1.00 96.31 74 LYS A CA 1
ATOM 593 C C . LYS A 1 74 ? -1.659 -5.103 -2.445 1.00 96.31 74 LYS A C 1
ATOM 595 O O . LYS A 1 74 ? -1.145 -4.642 -3.457 1.00 96.31 74 LYS A O 1
ATOM 600 N N . LEU A 1 75 ? -0.957 -5.800 -1.553 1.00 96.50 75 LEU A N 1
ATOM 601 C CA . LEU A 1 75 ? 0.479 -6.027 -1.710 1.00 96.50 75 LEU A CA 1
ATOM 602 C C . LEU A 1 75 ? 0.823 -6.875 -2.960 1.00 96.50 75 LEU A C 1
ATOM 604 O O . LEU A 1 75 ? 1.737 -6.477 -3.686 1.00 96.50 75 LEU A O 1
ATOM 608 N N . PRO A 1 76 ? 0.117 -7.983 -3.272 1.00 97.38 76 PRO A N 1
ATOM 609 C CA . PRO A 1 76 ? 0.281 -8.682 -4.547 1.00 97.38 76 PRO A CA 1
ATOM 610 C C . PRO A 1 76 ? -0.046 -7.812 -5.762 1.00 97.38 76 PRO A C 1
ATOM 612 O O . PRO A 1 76 ? 0.772 -7.757 -6.675 1.00 97.38 76 PRO A O 1
ATOM 615 N N . ALA A 1 77 ? -1.156 -7.066 -5.740 1.00 97.19 77 ALA A N 1
ATOM 616 C CA . ALA A 1 77 ? -1.521 -6.170 -6.839 1.00 97.19 77 ALA A CA 1
ATOM 617 C C . ALA A 1 77 ? -0.449 -5.093 -7.091 1.00 97.19 77 ALA A C 1
ATOM 619 O O . ALA A 1 77 ? -0.099 -4.807 -8.233 1.00 97.19 77 ALA A O 1
ATOM 620 N N . LEU A 1 78 ? 0.140 -4.532 -6.027 1.00 96.31 78 LEU A N 1
ATOM 621 C CA . LEU A 1 78 ? 1.273 -3.609 -6.139 1.00 96.31 78 LEU A CA 1
ATOM 622 C C . LEU A 1 78 ? 2.489 -4.275 -6.772 1.00 96.31 78 LEU A C 1
ATOM 624 O O . LEU A 1 78 ? 3.145 -3.679 -7.624 1.00 96.31 78 LEU A O 1
ATOM 628 N N . ARG A 1 79 ? 2.805 -5.506 -6.360 1.00 96.75 79 ARG A N 1
ATOM 629 C CA . ARG A 1 79 ? 3.912 -6.258 -6.951 1.00 96.75 79 ARG A CA 1
ATOM 630 C C . ARG A 1 79 ? 3.682 -6.467 -8.445 1.00 96.75 79 ARG A C 1
ATOM 632 O O . ARG A 1 79 ? 4.581 -6.170 -9.220 1.00 96.75 79 ARG A O 1
ATOM 639 N N . GLU A 1 80 ? 2.492 -6.915 -8.831 1.00 97.25 80 GLU A N 1
ATOM 640 C CA . GLU A 1 80 ? 2.114 -7.152 -10.227 1.00 97.25 80 GLU A CA 1
ATOM 641 C C . GLU A 1 80 ? 2.189 -5.877 -11.066 1.00 97.25 80 GLU A C 1
ATOM 643 O O . GLU A 1 80 ? 2.809 -5.881 -12.127 1.00 97.25 80 GLU A O 1
ATOM 648 N N . ALA A 1 81 ? 1.645 -4.762 -10.573 1.00 95.81 81 ALA A N 1
ATOM 649 C CA . ALA A 1 81 ? 1.722 -3.484 -11.273 1.00 95.81 81 ALA A CA 1
ATOM 650 C C . ALA A 1 81 ? 3.176 -2.997 -11.434 1.00 95.81 81 ALA A C 1
ATOM 652 O O . ALA A 1 81 ? 3.547 -2.501 -12.499 1.00 95.81 81 ALA A O 1
ATOM 653 N N . ARG A 1 82 ? 4.030 -3.185 -10.415 1.00 95.19 82 ARG A N 1
ATOM 654 C CA . ARG A 1 82 ? 5.467 -2.871 -10.509 1.00 95.19 82 ARG A CA 1
ATOM 655 C C . ARG A 1 82 ? 6.178 -3.773 -11.511 1.00 95.19 82 ARG A C 1
ATOM 657 O O . ARG A 1 82 ? 6.983 -3.281 -12.296 1.00 95.19 82 ARG A O 1
ATOM 664 N N . ASP A 1 83 ? 5.901 -5.074 -11.479 1.00 95.38 83 ASP A N 1
ATOM 665 C CA . ASP A 1 83 ? 6.501 -6.054 -12.386 1.00 95.38 83 ASP A CA 1
ATOM 666 C C . ASP A 1 83 ? 6.088 -5.782 -13.842 1.00 95.38 83 ASP A C 1
ATOM 668 O O . ASP A 1 83 ? 6.928 -5.861 -14.737 1.00 95.38 83 ASP A O 1
ATOM 672 N N . ALA A 1 84 ? 4.839 -5.377 -14.088 1.00 93.88 84 ALA A N 1
ATOM 673 C CA . ALA A 1 84 ? 4.353 -5.019 -15.420 1.00 93.88 84 ALA A CA 1
ATOM 674 C C . ALA A 1 84 ? 5.060 -3.775 -15.988 1.00 93.88 84 ALA A C 1
ATOM 676 O O . ALA A 1 84 ? 5.518 -3.788 -17.136 1.00 93.88 84 ALA A O 1
ATOM 677 N N . VAL A 1 85 ? 5.219 -2.721 -15.177 1.00 91.88 85 VAL A N 1
ATOM 678 C CA . VAL A 1 85 ? 6.004 -1.536 -15.562 1.00 91.88 85 VAL A CA 1
ATOM 679 C C . VAL A 1 85 ? 7.470 -1.911 -15.788 1.00 91.88 85 VAL A C 1
ATOM 681 O O . VAL A 1 85 ? 8.036 -1.557 -16.821 1.00 91.88 85 VAL A O 1
ATOM 684 N N . GLY A 1 86 ? 8.078 -2.666 -14.869 1.00 90.62 86 GLY A N 1
ATOM 685 C CA . GLY A 1 86 ? 9.474 -3.099 -14.964 1.00 90.62 86 GLY A CA 1
ATOM 686 C C . GLY A 1 86 ? 9.750 -3.929 -16.218 1.00 90.62 86 GLY A C 1
ATOM 687 O O . GLY A 1 86 ? 10.702 -3.655 -16.943 1.00 90.62 86 GLY A O 1
ATOM 688 N N . ALA A 1 87 ? 8.875 -4.881 -16.547 1.00 91.00 87 ALA A N 1
ATOM 689 C CA . ALA A 1 87 ? 8.983 -5.673 -17.768 1.00 91.00 87 ALA A CA 1
ATOM 690 C C . ALA A 1 87 ? 8.910 -4.800 -19.029 1.00 91.00 87 ALA A C 1
ATOM 692 O O . ALA A 1 87 ? 9.639 -5.051 -19.993 1.00 91.00 87 ALA A O 1
ATOM 693 N N . ARG A 1 88 ? 8.067 -3.757 -19.034 1.00 89.56 88 ARG A N 1
ATOM 694 C CA . ARG A 1 88 ? 8.022 -2.798 -20.145 1.00 89.56 88 ARG A CA 1
ATOM 695 C C . ARG A 1 88 ? 9.318 -1.996 -20.237 1.00 89.56 88 ARG A C 1
ATOM 697 O O . ARG A 1 88 ? 9.866 -1.900 -21.329 1.00 89.56 88 ARG A O 1
ATOM 704 N N . LEU A 1 89 ? 9.829 -1.480 -19.119 1.00 89.38 89 LEU A N 1
ATOM 705 C CA . LEU A 1 89 ? 11.090 -0.731 -19.075 1.00 89.38 89 LEU A CA 1
ATOM 706 C C . LEU A 1 89 ? 12.272 -1.568 -19.575 1.00 89.38 89 LEU A C 1
ATOM 708 O O . LEU A 1 89 ? 13.030 -1.089 -20.408 1.00 89.38 89 LEU A O 1
ATOM 712 N N . VAL A 1 90 ? 12.386 -2.831 -19.152 1.00 88.56 90 VAL A N 1
ATOM 713 C CA . VAL A 1 90 ? 13.445 -3.745 -19.616 1.00 88.56 90 VAL A CA 1
ATOM 714 C C . VAL A 1 90 ? 13.398 -3.937 -21.132 1.00 88.56 90 VAL A C 1
ATOM 716 O O . VAL A 1 90 ? 14.437 -3.877 -21.781 1.00 88.56 90 VAL A O 1
ATOM 719 N N . ARG A 1 91 ? 12.206 -4.114 -21.721 1.00 87.50 91 ARG A N 1
ATOM 720 C CA . ARG A 1 91 ? 12.069 -4.222 -23.185 1.00 87.50 91 ARG A CA 1
ATOM 721 C C . ARG A 1 91 ? 12.520 -2.950 -23.899 1.00 87.50 91 ARG A C 1
ATOM 723 O O . ARG A 1 91 ? 13.179 -3.046 -24.922 1.00 87.50 91 ARG A O 1
ATOM 730 N N . LEU A 1 92 ? 12.174 -1.781 -23.361 1.00 85.94 92 LEU A N 1
ATOM 731 C CA . LEU A 1 92 ? 12.556 -0.489 -23.938 1.00 85.94 92 LEU A CA 1
ATOM 732 C C . LEU A 1 92 ? 14.063 -0.224 -23.819 1.00 85.94 92 LEU A C 1
ATOM 734 O O . LEU A 1 92 ? 14.664 0.299 -24.750 1.00 85.94 92 LEU A O 1
ATOM 738 N N . LEU A 1 93 ? 14.678 -0.622 -22.703 1.00 85.44 93 LEU A N 1
ATOM 739 C CA . LEU A 1 93 ? 16.126 -0.537 -22.483 1.00 85.44 93 LEU A CA 1
ATOM 740 C C . LEU A 1 93 ? 16.923 -1.496 -23.383 1.00 85.44 93 LEU A C 1
ATOM 742 O O . LEU A 1 93 ? 18.103 -1.257 -23.619 1.00 85.44 93 LEU A O 1
ATOM 746 N N . ALA A 1 94 ? 16.293 -2.570 -23.866 1.00 85.94 94 ALA A N 1
ATOM 747 C CA . ALA A 1 94 ? 16.898 -3.548 -24.768 1.00 85.94 94 ALA A CA 1
ATOM 748 C C . ALA A 1 94 ? 16.797 -3.166 -26.256 1.00 85.94 94 ALA A C 1
ATOM 750 O O . ALA A 1 94 ? 17.353 -3.876 -27.092 1.00 85.94 94 ALA A O 1
ATOM 751 N N . LEU A 1 95 ? 16.087 -2.084 -26.599 1.00 83.12 95 LEU A N 1
ATOM 752 C CA . LEU A 1 95 ? 16.028 -1.596 -27.975 1.00 83.12 95 LEU A CA 1
ATOM 753 C C . LEU A 1 95 ? 17.416 -1.123 -28.415 1.00 83.12 95 LEU A C 1
ATOM 755 O O . LEU A 1 95 ? 18.097 -0.399 -27.685 1.00 83.12 95 LEU A O 1
ATOM 759 N N . GLU A 1 96 ? 17.832 -1.522 -29.618 1.00 72.50 96 GLU A N 1
ATOM 760 C CA . GLU A 1 96 ? 19.064 -1.001 -30.201 1.00 72.50 96 GLU A CA 1
ATOM 761 C C . GLU A 1 96 ? 18.909 0.498 -30.467 1.00 72.50 96 GLU A C 1
ATOM 763 O O . GLU A 1 96 ? 17.897 0.962 -30.997 1.00 72.50 96 GLU A O 1
ATOM 768 N N . GLY A 1 97 ? 19.917 1.268 -30.056 1.00 67.12 97 GLY A N 1
ATOM 769 C CA . GLY A 1 97 ? 19.923 2.708 -30.270 1.00 67.12 97 GLY A CA 1
ATOM 770 C C . GLY A 1 97 ? 20.021 3.073 -31.753 1.00 67.12 97 GLY A C 1
ATOM 771 O O . GLY A 1 97 ? 20.427 2.250 -32.578 1.00 67.12 97 GLY A O 1
ATOM 772 N N . PRO A 1 98 ? 19.688 4.323 -32.114 1.00 66.44 98 PRO A N 1
ATOM 773 C CA . PRO A 1 98 ? 19.898 4.809 -33.470 1.00 66.44 98 PRO A CA 1
ATOM 774 C C . PRO A 1 98 ? 21.364 4.616 -33.885 1.00 66.44 98 PRO A C 1
ATOM 776 O O . PRO A 1 98 ? 22.281 4.806 -33.086 1.00 66.44 98 PRO A O 1
ATOM 779 N N . ARG A 1 99 ? 21.585 4.247 -35.154 1.00 61.44 99 ARG A N 1
ATOM 780 C CA . ARG A 1 99 ? 22.929 4.008 -35.718 1.00 61.44 99 ARG A CA 1
ATOM 781 C C . ARG A 1 99 ? 23.845 5.237 -35.663 1.00 61.44 99 ARG A C 1
ATOM 783 O O . ARG A 1 99 ? 25.059 5.086 -35.750 1.00 61.44 99 ARG A O 1
ATOM 790 N N . GLU A 1 100 ? 23.274 6.430 -35.516 1.00 56.97 100 GLU A N 1
ATOM 791 C CA . GLU A 1 100 ? 24.004 7.686 -35.355 1.00 56.97 100 GLU A CA 1
ATOM 792 C C . GLU A 1 100 ? 23.941 8.182 -33.898 1.00 56.97 100 GLU A C 1
ATOM 794 O O . GLU A 1 100 ? 22.903 8.020 -33.247 1.00 56.97 100 GLU A O 1
ATOM 799 N N . PRO A 1 101 ? 25.012 8.810 -33.367 1.00 58.78 101 PRO A N 1
ATOM 800 C CA . PRO A 1 101 ? 25.041 9.324 -32.000 1.00 58.78 101 PRO A CA 1
ATOM 801 C C . PRO A 1 101 ? 23.936 10.359 -31.765 1.00 58.78 101 PRO A C 1
ATOM 803 O O . PRO A 1 101 ? 24.060 11.528 -32.125 1.00 58.78 101 PRO A O 1
ATOM 806 N N . PHE A 1 102 ? 22.848 9.934 -31.125 1.00 60.03 102 PHE A N 1
ATOM 807 C CA . PHE A 1 102 ? 21.748 10.815 -30.761 1.00 60.03 102 PHE A CA 1
ATOM 808 C C . PHE A 1 102 ? 21.879 11.196 -29.278 1.00 60.03 102 PHE A C 1
ATOM 810 O O . PHE A 1 102 ? 21.637 10.352 -28.412 1.00 60.03 102 PHE A O 1
ATOM 817 N N . PRO A 1 103 ? 22.248 12.445 -28.930 1.00 61.44 103 PRO A N 1
ATOM 818 C CA . PRO A 1 103 ? 22.474 12.843 -27.535 1.00 61.44 103 PRO A CA 1
ATOM 819 C C . PRO A 1 103 ? 21.233 12.662 -26.644 1.00 61.44 103 PRO A C 1
ATOM 821 O O . PRO A 1 103 ? 21.356 12.437 -25.441 1.00 61.44 103 PRO A O 1
ATOM 824 N N . ALA A 1 104 ? 20.033 12.677 -27.228 1.00 75.44 104 ALA A N 1
ATOM 825 C CA . ALA A 1 104 ? 18.797 12.404 -26.503 1.00 75.44 104 ALA A CA 1
ATOM 826 C C . ALA A 1 104 ? 18.527 10.903 -26.250 1.00 75.44 104 ALA A C 1
ATOM 828 O O . ALA A 1 104 ? 17.725 10.598 -25.371 1.00 75.44 104 ALA A O 1
ATOM 829 N N . TRP A 1 105 ? 19.225 9.968 -26.914 1.00 78.75 105 TRP A N 1
ATOM 830 C CA . TRP A 1 105 ? 19.104 8.523 -26.656 1.00 78.75 105 TRP A CA 1
ATOM 831 C C . TRP A 1 105 ? 19.716 8.127 -25.311 1.00 78.75 105 TRP A C 1
ATOM 833 O O . TRP A 1 105 ? 19.054 7.516 -24.476 1.00 78.75 105 TRP A O 1
ATOM 843 N N . ALA A 1 106 ? 20.962 8.542 -25.059 1.00 82.25 106 ALA A N 1
ATOM 844 C CA . ALA A 1 106 ? 21.637 8.271 -23.790 1.00 82.25 106 ALA A CA 1
ATOM 845 C C . ALA A 1 106 ? 20.880 8.893 -22.604 1.00 82.25 106 ALA A C 1
ATOM 847 O O . ALA A 1 106 ? 20.702 8.251 -21.570 1.00 82.25 106 ALA A O 1
ATOM 848 N N . GLY A 1 107 ? 20.371 10.120 -22.775 1.00 84.62 107 GLY A N 1
ATOM 849 C CA . GLY A 1 107 ? 19.532 10.780 -21.773 1.00 84.62 107 GLY A CA 1
ATOM 850 C C . GLY A 1 107 ? 18.197 10.067 -21.532 1.00 84.62 107 GLY A C 1
ATOM 851 O O . GLY A 1 107 ? 17.744 9.996 -20.390 1.00 84.62 107 GLY A O 1
ATOM 852 N N . LEU A 1 108 ? 17.585 9.504 -22.578 1.00 85.94 108 LEU A N 1
ATOM 853 C CA . LEU A 1 108 ? 16.354 8.724 -22.467 1.00 85.94 108 LEU A CA 1
ATOM 854 C C . LEU A 1 108 ? 16.579 7.407 -21.717 1.00 85.94 108 LEU A C 1
ATOM 856 O O . LEU A 1 108 ? 15.831 7.118 -20.787 1.00 85.94 108 LEU A O 1
ATOM 860 N N . LEU A 1 109 ? 17.625 6.648 -22.060 1.00 86.31 109 LEU A N 1
ATOM 861 C CA . LEU A 1 109 ? 17.981 5.415 -21.349 1.00 86.31 109 LEU A CA 1
ATOM 862 C C . LEU A 1 109 ? 18.300 5.682 -19.876 1.00 86.31 109 LEU A C 1
ATOM 864 O O . LEU A 1 109 ? 17.794 4.980 -19.004 1.00 86.31 109 LEU A O 1
ATOM 868 N N . ALA A 1 110 ? 19.077 6.731 -19.588 1.00 88.19 110 ALA A N 1
ATOM 869 C CA . ALA A 1 110 ? 19.347 7.150 -18.216 1.00 88.19 110 ALA A CA 1
ATOM 870 C C . ALA A 1 110 ? 18.050 7.501 -17.468 1.00 88.19 110 ALA A C 1
ATOM 872 O O . ALA A 1 110 ? 17.862 7.079 -16.333 1.00 88.19 110 ALA A O 1
ATOM 873 N N . GLY A 1 111 ? 17.119 8.203 -18.120 1.00 89.12 111 GLY A N 1
ATOM 874 C CA . GLY A 1 111 ? 15.802 8.484 -17.553 1.00 89.12 111 GLY A CA 1
ATOM 875 C C . GLY A 1 111 ? 14.981 7.218 -17.278 1.00 89.12 111 GLY A C 1
ATOM 876 O O . GLY A 1 111 ? 14.321 7.134 -16.246 1.00 89.12 111 GLY A O 1
ATOM 877 N N . LEU A 1 112 ? 15.016 6.224 -18.170 1.00 90.06 112 LEU A N 1
ATOM 878 C CA . LEU A 1 112 ? 14.320 4.947 -17.972 1.00 90.06 112 LEU A CA 1
ATOM 879 C C . LEU A 1 112 ? 14.922 4.126 -16.823 1.00 90.06 112 LEU A C 1
ATOM 881 O O . LEU A 1 112 ? 14.171 3.499 -16.078 1.00 90.06 112 LEU A O 1
ATOM 885 N N . LEU A 1 113 ? 16.245 4.161 -16.649 1.00 89.81 113 LEU A N 1
ATOM 886 C CA . LEU A 1 113 ? 16.926 3.555 -15.500 1.00 89.81 113 LEU A CA 1
ATOM 887 C C . LEU A 1 113 ? 16.575 4.279 -14.193 1.00 89.81 113 LEU A C 1
ATOM 889 O O . LEU A 1 113 ? 16.225 3.626 -13.212 1.00 89.81 113 LEU A O 1
ATOM 893 N N . ASP A 1 114 ? 16.584 5.617 -14.198 1.00 89.81 114 ASP A N 1
ATOM 894 C CA . ASP A 1 114 ? 16.124 6.433 -13.066 1.00 89.81 114 ASP A CA 1
ATOM 895 C C . ASP A 1 114 ? 14.663 6.089 -12.707 1.00 89.81 114 ASP A C 1
ATOM 897 O O . ASP A 1 114 ? 14.304 6.000 -11.530 1.00 89.81 114 ASP A O 1
ATOM 901 N N . ALA A 1 115 ? 13.813 5.868 -13.716 1.00 90.12 115 ALA A N 1
ATOM 902 C CA . ALA A 1 115 ? 12.423 5.470 -13.531 1.00 90.12 115 ALA A CA 1
ATOM 903 C C . ALA A 1 115 ? 12.298 4.067 -12.919 1.00 90.12 115 ALA A C 1
ATOM 905 O O . ALA A 1 115 ? 11.539 3.900 -11.965 1.00 90.12 115 ALA A O 1
ATOM 906 N N . GLU A 1 116 ? 13.034 3.072 -13.426 1.00 90.69 116 GLU A N 1
ATOM 907 C CA . GLU A 1 116 ? 13.056 1.708 -12.875 1.00 90.69 116 GLU A CA 1
ATOM 908 C C . GLU A 1 116 ? 13.443 1.718 -11.393 1.00 90.69 116 GLU A C 1
ATOM 910 O O . GLU A 1 116 ? 12.679 1.221 -10.557 1.00 90.69 116 GLU A O 1
ATOM 915 N N . ALA A 1 117 ? 14.547 2.393 -11.062 1.00 90.31 117 ALA A N 1
ATOM 916 C CA . ALA A 1 117 ? 15.033 2.512 -9.694 1.00 90.31 117 ALA A CA 1
ATOM 917 C C . ALA A 1 117 ? 13.991 3.170 -8.777 1.00 90.31 117 ALA A C 1
ATOM 919 O O . ALA A 1 117 ? 13.809 2.761 -7.627 1.00 90.31 117 ALA A O 1
ATOM 920 N N . LEU A 1 118 ? 13.259 4.161 -9.293 1.00 89.81 118 LEU A N 1
ATOM 921 C CA . LEU A 1 118 ? 12.187 4.835 -8.571 1.00 89.81 118 LEU A CA 1
ATOM 922 C C . LEU A 1 118 ? 10.990 3.911 -8.304 1.00 89.81 118 LEU A C 1
ATOM 924 O O . LEU A 1 118 ? 10.527 3.844 -7.164 1.00 89.81 118 LEU A O 1
ATOM 928 N N . TYR A 1 119 ? 10.504 3.160 -9.300 1.00 91.50 119 TYR A N 1
ATOM 929 C CA . TYR A 1 119 ? 9.434 2.175 -9.078 1.00 91.50 119 TYR A CA 1
ATOM 930 C C . TYR A 1 119 ? 9.851 1.116 -8.059 1.00 91.50 119 TYR A C 1
ATOM 932 O O . TYR A 1 119 ? 9.054 0.733 -7.197 1.00 91.50 119 TYR A O 1
ATOM 940 N N . HIS A 1 120 ? 11.103 0.664 -8.138 1.00 92.19 120 HIS A N 1
ATOM 941 C CA . HIS A 1 120 ? 11.662 -0.304 -7.209 1.00 92.19 120 HIS A CA 1
ATOM 942 C C . HIS A 1 120 ? 11.697 0.240 -5.775 1.00 92.19 120 HIS A C 1
ATOM 944 O O . HIS A 1 120 ? 11.184 -0.409 -4.860 1.00 92.19 120 HIS A O 1
ATOM 950 N N . ALA A 1 121 ? 12.235 1.446 -5.582 1.00 92.25 121 ALA A N 1
ATOM 951 C CA . ALA A 1 121 ? 12.327 2.094 -4.277 1.00 92.25 121 ALA A CA 1
ATOM 952 C C . ALA A 1 121 ? 10.945 2.294 -3.639 1.00 92.25 121 ALA A C 1
ATOM 954 O O . ALA A 1 121 ? 10.717 1.853 -2.511 1.00 92.25 121 ALA A O 1
ATOM 955 N N . VAL A 1 122 ? 9.987 2.859 -4.386 1.00 93.00 122 VAL A N 1
ATOM 956 C CA . VAL A 1 122 ? 8.617 3.077 -3.892 1.00 93.00 122 VAL A CA 1
ATOM 957 C C . VAL A 1 122 ? 7.955 1.758 -3.502 1.00 93.00 122 VAL A C 1
ATOM 959 O O . VAL A 1 122 ? 7.329 1.672 -2.445 1.00 93.00 122 VAL A O 1
ATOM 962 N N . TYR A 1 123 ? 8.097 0.715 -4.325 1.00 95.06 123 TYR A N 1
ATOM 963 C CA . TYR A 1 123 ? 7.550 -0.604 -4.011 1.00 95.06 123 TYR A CA 1
ATOM 964 C C . TYR A 1 123 ? 8.155 -1.189 -2.731 1.00 95.06 123 TYR A C 1
ATOM 966 O O . TYR A 1 123 ? 7.418 -1.726 -1.902 1.00 95.06 123 TYR A O 1
ATOM 974 N N . LEU A 1 124 ? 9.474 -1.092 -2.553 1.00 95.75 124 LEU A N 1
ATOM 975 C CA . LEU A 1 124 ? 10.137 -1.605 -1.357 1.00 95.75 124 LEU A CA 1
ATOM 976 C C . LEU A 1 124 ? 9.702 -0.854 -0.099 1.00 95.75 124 LEU A C 1
ATOM 978 O O . LEU A 1 124 ? 9.348 -1.501 0.885 1.00 95.75 124 LEU A O 1
ATOM 982 N N . GLU A 1 125 ? 9.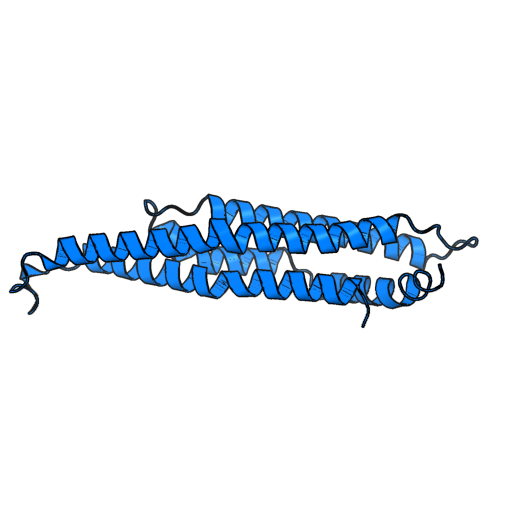665 0.477 -0.131 1.00 95.69 125 GLU A N 1
ATOM 983 C CA . GLU A 1 125 ? 9.200 1.287 0.998 1.00 95.69 125 GLU A CA 1
ATOM 984 C C . GLU A 1 125 ? 7.741 0.976 1.351 1.00 95.69 125 GLU A C 1
ATOM 986 O O . GLU A 1 125 ? 7.419 0.715 2.514 1.00 95.69 125 GLU A O 1
ATOM 991 N N . ALA A 1 126 ? 6.863 0.919 0.345 1.00 95.12 126 ALA A N 1
ATOM 992 C CA . ALA A 1 126 ? 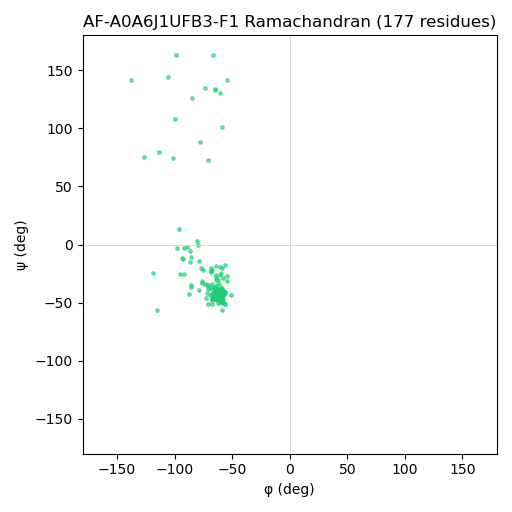5.463 0.550 0.522 1.00 95.12 126 ALA A CA 1
ATOM 993 C C . ALA A 1 126 ? 5.325 -0.854 1.130 1.00 95.12 126 ALA A C 1
ATOM 995 O O . ALA A 1 126 ? 4.588 -1.052 2.097 1.00 95.12 126 ALA A O 1
ATOM 996 N N . ARG A 1 127 ? 6.069 -1.835 0.608 1.00 97.12 127 ARG A N 1
ATOM 997 C CA . ARG A 1 127 ? 6.070 -3.211 1.115 1.00 97.12 127 ARG A CA 1
ATOM 998 C C . ARG A 1 127 ? 6.550 -3.282 2.561 1.00 97.12 127 ARG A C 1
ATOM 1000 O O . ARG A 1 127 ? 5.915 -3.958 3.368 1.00 97.12 127 ARG A O 1
ATOM 1007 N N . LEU A 1 128 ? 7.648 -2.608 2.896 1.00 96.88 128 LEU A N 1
ATOM 1008 C CA . LEU A 1 128 ? 8.192 -2.574 4.254 1.00 96.88 128 LEU A CA 1
ATOM 1009 C C . LEU A 1 128 ? 7.199 -1.944 5.233 1.00 96.88 128 LEU A C 1
ATOM 1011 O O . LEU A 1 128 ? 6.957 -2.504 6.305 1.00 96.88 128 LEU A O 1
ATOM 1015 N N . LEU A 1 129 ? 6.553 -0.843 4.841 1.00 96.81 129 LEU A N 1
ATOM 1016 C CA . LEU A 1 129 ? 5.496 -0.229 5.636 1.00 96.81 129 LEU A CA 1
ATOM 1017 C C . LEU A 1 129 ? 4.356 -1.227 5.880 1.00 96.81 129 LEU A C 1
ATOM 1019 O O . LEU A 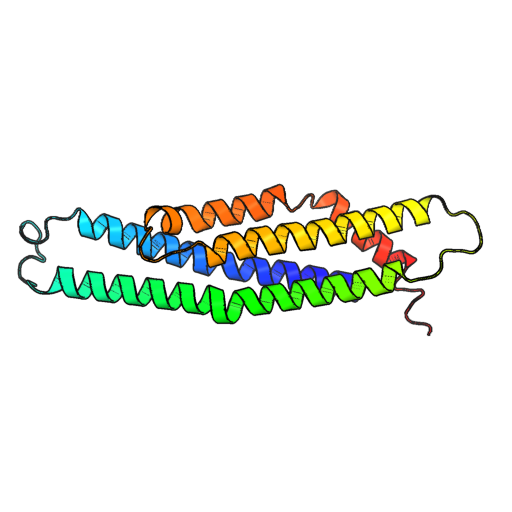1 129 ? 4.073 -1.539 7.030 1.00 96.81 129 LEU A O 1
ATOM 1023 N N . LEU A 1 130 ? 3.760 -1.805 4.833 1.00 96.62 130 LEU A N 1
ATOM 1024 C CA . LEU A 1 130 ? 2.613 -2.718 4.970 1.00 96.62 130 LEU A CA 1
ATOM 1025 C C . LEU A 1 130 ? 2.928 -3.987 5.780 1.00 96.62 130 LEU A C 1
ATOM 1027 O O . LEU A 1 130 ? 2.065 -4.512 6.493 1.00 96.62 130 LEU A O 1
ATOM 1031 N N . LEU A 1 131 ? 4.157 -4.496 5.686 1.00 96.50 131 LEU A N 1
ATOM 1032 C CA . LEU A 1 131 ? 4.585 -5.662 6.457 1.00 96.50 131 LEU A CA 1
ATOM 1033 C C . LEU A 1 131 ? 4.876 -5.325 7.924 1.00 96.50 131 LEU A C 1
ATOM 1035 O O . LEU A 1 131 ? 4.610 -6.169 8.777 1.00 96.50 131 LEU A O 1
ATOM 1039 N N . SER A 1 132 ? 5.342 -4.111 8.230 1.00 96.31 132 SER A N 1
ATOM 1040 C CA . SER A 1 132 ? 5.655 -3.696 9.608 1.00 96.31 132 SER A CA 1
ATOM 1041 C C . SER A 1 132 ? 4.422 -3.389 10.468 1.00 96.31 132 SER A C 1
ATOM 1043 O O . SER A 1 132 ? 4.497 -3.478 11.692 1.00 96.31 132 SER A O 1
ATOM 1045 N N . LEU A 1 133 ? 3.271 -3.083 9.857 1.00 96.69 133 LEU A N 1
ATOM 1046 C CA . LEU A 1 133 ? 2.035 -2.785 10.589 1.00 96.69 133 LEU A CA 1
ATOM 1047 C C . LEU A 1 133 ? 1.577 -3.970 11.449 1.00 96.69 133 LEU A C 1
ATOM 1049 O O . LEU A 1 133 ? 1.439 -5.095 10.978 1.00 96.69 133 LEU A O 1
ATOM 1053 N N . SER A 1 134 ? 1.277 -3.724 12.719 1.00 92.94 134 SER A N 1
ATOM 1054 C CA . SER A 1 134 ? 0.868 -4.771 13.654 1.00 92.94 134 SER A CA 1
ATOM 1055 C C . SER A 1 134 ? -0.285 -4.300 14.520 1.00 92.94 134 SER A C 1
ATOM 1057 O O . SER A 1 134 ? -0.285 -3.170 14.998 1.00 92.94 134 SER A O 1
ATOM 1059 N N . TYR A 1 135 ? -1.237 -5.194 14.802 1.00 90.94 135 TYR A N 1
ATOM 1060 C CA . TYR A 1 135 ? -2.333 -4.920 15.736 1.00 90.94 135 TYR A CA 1
ATOM 1061 C C . TYR A 1 135 ? -1.842 -4.572 17.152 1.00 90.94 135 TYR A C 1
ATOM 1063 O O . TYR A 1 135 ? -2.576 -3.968 17.932 1.00 90.94 135 TYR A O 1
ATOM 1071 N N . ARG A 1 136 ? -0.602 -4.955 17.490 1.00 91.31 136 ARG A N 1
ATOM 1072 C CA . ARG A 1 136 ? 0.029 -4.668 18.786 1.00 91.31 136 ARG A CA 1
ATOM 1073 C C . ARG A 1 136 ? 0.530 -3.229 18.903 1.00 91.31 136 ARG A C 1
ATOM 1075 O O . ARG A 1 136 ? 0.710 -2.757 20.020 1.00 91.31 136 ARG A O 1
ATOM 1082 N N . ASP A 1 137 ? 0.735 -2.544 17.782 1.00 95.00 137 ASP A N 1
ATOM 1083 C CA . ASP A 1 137 ? 1.267 -1.185 17.731 1.00 95.00 137 ASP A CA 1
ATOM 1084 C C . ASP A 1 137 ? 0.213 -0.202 17.204 1.00 95.00 137 ASP A C 1
ATOM 1086 O O . ASP A 1 137 ? 0.219 0.209 16.044 1.00 95.00 137 ASP A O 1
ATOM 1090 N N . LEU A 1 138 ? -0.714 0.198 18.080 1.00 95.50 138 LEU A N 1
ATOM 1091 C CA . LEU A 1 138 ? -1.764 1.158 17.726 1.00 95.50 138 LEU A CA 1
ATOM 1092 C C . LEU A 1 138 ? -1.207 2.523 17.295 1.00 95.50 138 LEU A C 1
ATOM 1094 O O . LEU A 1 138 ? -1.887 3.233 16.554 1.00 95.50 138 LEU A O 1
ATOM 1098 N N . ALA A 1 139 ? -0.013 2.910 17.753 1.00 96.25 139 ALA A N 1
ATOM 1099 C CA . ALA A 1 139 ? 0.615 4.166 17.357 1.00 96.25 139 ALA A CA 1
ATOM 1100 C C . ALA A 1 139 ? 1.115 4.082 15.909 1.00 96.25 139 ALA A C 1
ATOM 1102 O O . ALA A 1 139 ? 0.797 4.957 15.100 1.00 96.25 139 ALA A O 1
ATOM 1103 N N . GLY A 1 140 ? 1.795 2.989 15.554 1.00 96.75 140 GLY A N 1
ATOM 1104 C CA . GLY A 1 140 ? 2.187 2.691 14.178 1.00 96.75 140 GLY A CA 1
ATOM 1105 C C . GLY A 1 140 ? 0.989 2.622 13.231 1.00 96.75 140 GLY A C 1
ATOM 1106 O O . GLY A 1 140 ? 1.012 3.239 12.167 1.00 96.75 140 GLY A O 1
ATOM 1107 N N . LEU A 1 141 ? -0.107 1.968 13.640 1.00 97.69 141 LEU A N 1
ATOM 1108 C CA . LEU A 1 141 ? -1.346 1.927 12.850 1.00 97.69 141 LEU A CA 1
ATOM 1109 C C . LEU A 1 141 ? -1.950 3.322 12.622 1.00 97.69 141 LEU A C 1
ATOM 1111 O O . LEU A 1 141 ? -2.416 3.620 11.524 1.00 97.69 141 LEU A O 1
ATOM 1115 N N . GLN A 1 142 ? -1.933 4.188 13.641 1.00 97.69 142 GLN A N 1
ATOM 1116 C CA . GLN A 1 142 ? -2.422 5.567 13.533 1.00 97.69 142 GLN A CA 1
ATOM 1117 C C . GLN A 1 142 ? -1.560 6.438 12.614 1.00 97.69 142 GLN A C 1
ATOM 1119 O O . GLN A 1 142 ? -2.111 7.304 11.937 1.00 97.69 142 GLN A O 1
ATOM 1124 N N . ALA A 1 143 ? -0.244 6.207 12.588 1.00 97.81 143 ALA A N 1
ATOM 1125 C CA . ALA A 1 143 ? 0.718 6.942 11.766 1.00 97.81 143 ALA A CA 1
ATOM 1126 C C . ALA A 1 143 ? 0.862 6.392 10.333 1.00 97.81 143 ALA A C 1
ATOM 1128 O O . ALA A 1 143 ? 1.493 7.028 9.483 1.00 97.81 143 ALA A O 1
ATOM 1129 N N . ALA A 1 144 ? 0.295 5.214 10.053 1.00 97.44 144 ALA A N 1
ATOM 1130 C CA . ALA A 1 144 ? 0.413 4.526 8.770 1.00 97.44 144 ALA A CA 1
ATOM 1131 C C . ALA A 1 144 ? -0.052 5.362 7.558 1.00 97.44 144 ALA A C 1
ATOM 1133 O O . ALA A 1 144 ? 0.662 5.366 6.552 1.00 97.44 144 ALA A O 1
ATOM 1134 N N . PRO A 1 145 ? -1.174 6.115 7.616 1.00 97.62 145 PRO A N 1
ATOM 1135 C CA . PRO A 1 145 ? -1.589 6.975 6.506 1.00 97.62 145 PRO A CA 1
ATOM 1136 C C . PRO A 1 145 ? -0.548 8.044 6.168 1.00 97.62 145 PRO A C 1
ATOM 1138 O O . PRO A 1 145 ? -0.210 8.226 5.003 1.00 97.62 145 PRO A O 1
ATOM 1141 N N . GLN A 1 146 ? 0.003 8.715 7.182 1.00 97.12 146 GLN A N 1
ATOM 1142 C CA . GLN A 1 146 ? 0.997 9.771 6.981 1.00 97.12 146 GLN A CA 1
ATOM 1143 C C . GLN A 1 146 ? 2.336 9.195 6.518 1.00 97.12 146 GLN A C 1
ATOM 1145 O O . GLN A 1 146 ? 3.047 9.829 5.743 1.00 97.12 146 GLN A O 1
ATOM 1150 N N . ALA A 1 147 ? 2.704 8.000 6.991 1.00 96.19 147 ALA A N 1
ATOM 1151 C CA . ALA A 1 147 ? 3.876 7.287 6.492 1.00 96.19 147 ALA A CA 1
ATOM 1152 C C . ALA A 1 147 ? 3.734 6.955 5.003 1.00 96.19 147 ALA A C 1
ATOM 1154 O O . ALA A 1 147 ? 4.655 7.212 4.236 1.00 96.19 147 ALA A O 1
ATOM 1155 N N . TRP A 1 148 ? 2.563 6.476 4.584 1.00 96.12 148 TRP A N 1
ATOM 1156 C CA . TRP A 1 148 ? 2.266 6.208 3.179 1.00 96.12 148 TRP A CA 1
ATOM 1157 C C . TRP A 1 148 ? 2.323 7.468 2.316 1.00 96.12 148 TRP A C 1
ATOM 1159 O O . TRP A 1 148 ? 2.967 7.475 1.272 1.00 96.12 148 TRP A O 1
ATOM 1169 N N . GLU A 1 149 ? 1.699 8.557 2.767 1.00 94.19 149 GLU A N 1
ATOM 1170 C CA . GLU A 1 149 ? 1.724 9.843 2.063 1.00 94.19 149 GLU A CA 1
ATOM 1171 C C . GLU A 1 149 ? 3.158 10.374 1.896 1.00 94.19 149 GLU A C 1
ATOM 1173 O O . GLU A 1 149 ? 3.493 10.873 0.825 1.00 94.19 149 GLU A O 1
ATOM 1178 N N . ARG A 1 150 ? 4.037 10.186 2.892 1.00 92.81 150 ARG A N 1
ATOM 1179 C CA . ARG A 1 150 ? 5.467 10.528 2.782 1.00 92.81 150 ARG A CA 1
ATOM 1180 C C . ARG A 1 150 ? 6.198 9.704 1.722 1.00 92.81 150 ARG A C 1
ATOM 1182 O O . ARG A 1 150 ? 6.947 10.285 0.942 1.00 92.81 150 ARG A O 1
ATOM 1189 N N . ILE A 1 151 ? 5.948 8.395 1.638 1.00 91.75 151 ILE A N 1
ATOM 1190 C CA . ILE A 1 151 ? 6.515 7.539 0.575 1.00 91.75 151 ILE A CA 1
ATOM 1191 C C . ILE A 1 151 ? 6.078 8.067 -0.799 1.00 91.75 151 ILE A C 1
ATOM 1193 O O . ILE A 1 151 ? 6.899 8.234 -1.700 1.00 91.75 151 ILE A O 1
ATOM 1197 N N . MET A 1 152 ? 4.794 8.417 -0.943 1.00 87.69 152 MET A N 1
ATOM 1198 C CA . MET A 1 152 ? 4.254 8.975 -2.189 1.00 87.69 152 MET A CA 1
ATOM 1199 C C . MET A 1 152 ? 4.794 10.374 -2.520 1.00 87.69 152 MET A C 1
ATOM 1201 O O . MET A 1 152 ? 4.736 10.782 -3.673 1.00 87.69 152 MET A O 1
ATOM 1205 N N . GLN A 1 153 ? 5.297 11.129 -1.543 1.00 84.25 153 GLN A N 1
ATOM 1206 C CA . GLN A 1 153 ? 5.899 12.447 -1.766 1.00 84.25 153 GLN A CA 1
ATOM 1207 C C . GLN A 1 153 ? 7.392 12.345 -2.105 1.00 84.25 153 GLN A C 1
ATOM 1209 O O . GLN A 1 153 ? 7.862 13.026 -3.013 1.00 84.25 153 GLN A O 1
ATOM 1214 N N . HIS A 1 154 ? 8.144 11.494 -1.402 1.00 71.25 154 HIS A N 1
ATOM 1215 C CA . HIS A 1 154 ? 9.592 11.356 -1.586 1.00 71.25 154 HIS A CA 1
ATOM 1216 C C . HIS A 1 154 ? 9.963 10.513 -2.805 1.00 71.25 154 HIS A C 1
ATOM 1218 O O . HIS A 1 154 ? 10.887 10.863 -3.538 1.00 71.25 154 HIS A O 1
ATOM 1224 N N . GLY A 1 155 ? 9.218 9.438 -3.056 1.00 60.41 155 GLY A N 1
ATOM 1225 C CA . GLY A 1 155 ? 9.459 8.544 -4.182 1.00 60.41 155 GLY A CA 1
ATOM 1226 C C . GLY A 1 155 ? 8.898 9.042 -5.513 1.00 60.41 155 GLY A C 1
ATOM 1227 O O . GLY A 1 155 ? 8.990 8.339 -6.508 1.00 60.41 155 GLY A O 1
ATOM 1228 N N . TYR A 1 156 ? 8.308 10.239 -5.565 1.00 61.16 156 TYR A N 1
ATOM 1229 C CA . TYR A 1 156 ? 7.617 10.752 -6.747 1.00 61.16 156 TYR A CA 1
ATOM 1230 C C . TYR A 1 156 ? 8.166 12.127 -7.137 1.00 61.16 156 TYR A C 1
ATOM 1232 O O . TYR A 1 156 ? 7.518 13.158 -6.963 1.00 61.16 156 TYR A O 1
ATOM 1240 N N . ARG A 1 157 ? 9.366 12.165 -7.737 1.00 63.16 157 ARG A N 1
ATOM 1241 C CA . ARG A 1 157 ? 9.789 13.319 -8.557 1.00 63.16 157 ARG A CA 1
ATOM 1242 C C . ARG A 1 157 ? 8.973 13.322 -9.854 1.00 63.16 157 ARG A C 1
ATOM 1244 O O . ARG A 1 157 ? 9.462 12.943 -10.917 1.00 63.16 157 ARG A O 1
ATOM 1251 N N . ARG A 1 158 ? 7.695 13.684 -9.719 1.00 65.06 158 ARG A N 1
ATOM 1252 C CA . ARG A 1 158 ? 6.630 13.533 -10.719 1.00 65.06 158 ARG A CA 1
ATOM 1253 C C . ARG A 1 158 ? 7.018 14.101 -12.077 1.00 65.06 158 ARG A C 1
ATOM 1255 O O . ARG A 1 158 ? 6.835 13.432 -13.084 1.00 65.06 158 ARG A O 1
ATOM 1262 N N . ASP A 1 159 ? 7.624 15.280 -12.079 1.00 69.25 159 ASP A N 1
ATOM 1263 C CA . ASP A 1 159 ? 7.837 16.043 -13.307 1.00 69.25 159 ASP A CA 1
ATOM 1264 C C . ASP A 1 159 ? 8.869 15.376 -14.225 1.00 69.25 159 ASP A C 1
ATOM 1266 O O . ASP A 1 159 ? 8.620 15.199 -15.415 1.00 69.25 159 ASP A O 1
ATOM 1270 N N . ARG A 1 160 ? 9.988 14.896 -13.664 1.00 77.19 160 ARG A N 1
ATOM 1271 C CA . ARG A 1 160 ? 11.049 14.240 -14.447 1.00 77.19 160 ARG A CA 1
ATOM 1272 C C . ARG A 1 160 ? 10.651 12.838 -14.914 1.00 77.19 160 ARG A C 1
ATOM 1274 O O . ARG A 1 160 ? 11.039 12.424 -16.006 1.00 77.19 160 ARG A O 1
ATOM 1281 N N . LEU A 1 161 ? 9.876 12.109 -14.107 1.00 84.00 161 LEU A N 1
ATOM 1282 C CA . LEU A 1 161 ? 9.356 10.792 -14.479 1.00 84.00 161 LEU A CA 1
ATOM 1283 C C . LEU A 1 161 ? 8.345 10.910 -15.624 1.00 84.00 161 LEU A C 1
ATOM 1285 O O . LEU A 1 161 ? 8.501 10.240 -16.637 1.00 84.00 161 LEU A O 1
ATOM 1289 N N . GLU A 1 162 ? 7.346 11.782 -15.495 1.00 85.56 162 GLU A N 1
ATOM 1290 C CA . GLU A 1 162 ? 6.308 11.970 -16.518 1.00 85.56 162 GLU A CA 1
ATOM 1291 C C . GLU A 1 162 ? 6.915 12.454 -17.846 1.00 85.56 162 GLU A C 1
ATOM 1293 O O . GLU A 1 162 ? 6.566 11.935 -18.906 1.00 85.56 162 GLU A O 1
ATOM 1298 N N . GLU A 1 163 ? 7.889 13.371 -17.800 1.00 86.38 163 GLU A N 1
ATOM 1299 C CA . GLU A 1 163 ? 8.632 13.809 -18.988 1.00 86.38 163 GLU A CA 1
ATOM 1300 C C . GLU A 1 163 ? 9.395 12.649 -19.648 1.00 86.38 163 GLU A C 1
ATOM 1302 O O . GLU A 1 163 ? 9.351 12.481 -20.868 1.00 86.38 163 GLU A O 1
ATOM 1307 N N . THR A 1 164 ? 10.072 11.820 -18.850 1.00 87.62 164 THR A N 1
ATOM 1308 C CA . THR A 1 164 ? 10.813 10.655 -19.350 1.00 87.62 164 THR A CA 1
ATOM 1309 C C . THR A 1 164 ? 9.880 9.642 -20.005 1.00 87.62 164 THR A C 1
ATOM 1311 O O . THR A 1 164 ? 10.155 9.181 -21.111 1.00 87.62 164 THR A O 1
ATOM 1314 N N . LEU A 1 165 ? 8.758 9.311 -19.361 1.00 87.38 165 LEU A N 1
ATOM 1315 C CA . LEU A 1 165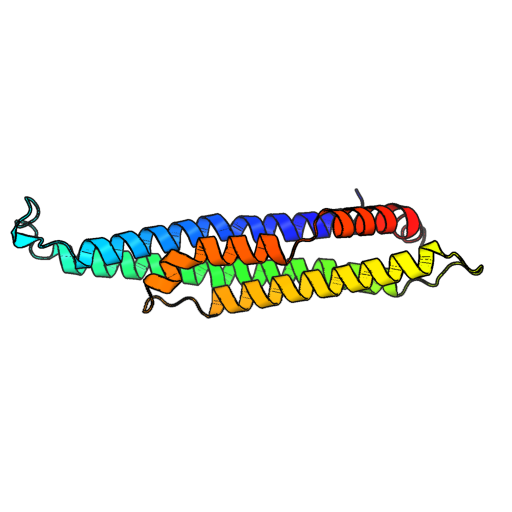 ? 7.777 8.371 -19.905 1.00 87.38 165 LEU A CA 1
ATOM 1316 C C . LEU A 1 165 ? 7.133 8.916 -21.185 1.00 87.38 165 LEU A C 1
ATOM 1318 O O . LEU A 1 165 ? 6.882 8.153 -22.119 1.00 87.38 165 LEU A O 1
ATOM 1322 N N . LEU A 1 166 ? 6.893 10.229 -21.262 1.00 86.56 166 LEU A N 1
ATOM 1323 C CA . LEU A 1 166 ? 6.390 10.882 -22.469 1.00 86.56 166 LEU A CA 1
ATOM 1324 C C . LEU A 1 166 ? 7.398 10.786 -23.620 1.00 86.56 166 LEU A C 1
ATOM 1326 O O . LEU A 1 166 ? 7.019 10.401 -24.724 1.00 86.56 166 LEU A O 1
ATOM 1330 N N . LYS A 1 167 ? 8.680 11.069 -23.364 1.00 84.19 167 LYS A N 1
ATOM 1331 C CA . LYS A 1 167 ? 9.747 10.901 -24.364 1.00 84.19 167 LYS A CA 1
ATOM 1332 C C . LYS A 1 167 ? 9.863 9.442 -24.805 1.00 84.19 167 LYS A C 1
ATOM 1334 O O . LYS A 1 167 ? 9.882 9.172 -25.998 1.00 84.19 167 LYS A O 1
ATOM 1339 N N . ALA A 1 168 ? 9.860 8.498 -23.868 1.00 84.31 168 ALA A N 1
ATOM 1340 C CA . ALA A 1 168 ? 9.909 7.069 -24.171 1.00 84.31 168 ALA A CA 1
ATOM 1341 C C . ALA A 1 168 ? 8.729 6.623 -25.041 1.00 84.31 168 ALA A C 1
ATOM 1343 O O . ALA A 1 168 ? 8.913 5.869 -25.988 1.00 84.31 168 ALA A O 1
ATOM 1344 N N . THR A 1 169 ? 7.534 7.147 -24.762 1.00 82.06 169 THR A N 1
ATOM 1345 C CA . THR A 1 169 ? 6.345 6.913 -25.589 1.00 82.06 169 THR A CA 1
ATOM 1346 C C . THR A 1 169 ? 6.586 7.332 -27.035 1.00 82.06 169 THR A C 1
ATOM 1348 O O . THR A 1 169 ? 6.353 6.551 -27.945 1.00 82.06 169 THR A O 1
ATOM 1351 N N . PHE A 1 170 ? 7.072 8.557 -27.229 1.00 78.31 170 PHE A N 1
ATOM 1352 C CA . PHE A 1 170 ? 7.244 9.143 -28.553 1.00 78.31 170 PHE A CA 1
ATOM 1353 C C . PHE A 1 170 ? 8.384 8.495 -29.352 1.00 78.31 170 PHE A C 1
ATOM 1355 O O . PHE A 1 170 ? 8.271 8.315 -30.555 1.00 78.31 170 PHE A O 1
ATOM 1362 N N . PHE A 1 171 ? 9.492 8.143 -28.696 1.00 75.56 171 PHE A N 1
ATOM 1363 C CA . PHE A 1 171 ? 10.692 7.665 -29.391 1.00 75.56 171 PHE A CA 1
ATOM 1364 C C . PHE A 1 171 ? 10.803 6.138 -29.485 1.00 75.56 171 PHE A C 1
ATOM 1366 O O . PHE A 1 171 ? 11.484 5.641 -30.380 1.00 75.56 171 PHE A O 1
ATOM 1373 N N . LEU A 1 172 ? 10.187 5.389 -28.564 1.00 73.69 172 LEU A N 1
ATOM 1374 C CA . LEU A 1 172 ? 10.430 3.947 -28.417 1.00 73.69 172 LEU A CA 1
ATOM 1375 C C . LEU A 1 172 ? 9.197 3.072 -28.628 1.00 73.69 172 LEU A C 1
ATOM 1377 O O . LEU A 1 172 ? 9.342 1.885 -28.899 1.00 73.69 172 LEU A O 1
ATOM 1381 N N . GLU A 1 173 ? 7.987 3.602 -28.434 1.00 64.94 173 GLU A N 1
ATOM 1382 C CA . GLU A 1 173 ? 6.782 2.792 -28.642 1.00 64.94 173 GLU A CA 1
ATOM 1383 C C . GLU A 1 173 ? 6.313 2.796 -30.098 1.00 64.94 173 GLU A C 1
ATOM 1385 O O . GLU A 1 173 ? 5.895 1.740 -30.574 1.00 64.94 173 GLU A O 1
ATOM 1390 N N . ASP A 1 174 ? 6.474 3.914 -30.814 1.00 57.12 174 ASP A N 1
ATOM 1391 C CA . ASP A 1 174 ? 6.191 4.001 -32.256 1.00 57.12 174 ASP A CA 1
ATOM 1392 C C . ASP A 1 174 ? 7.129 3.102 -33.083 1.00 57.12 174 ASP A C 1
ATOM 1394 O O . ASP A 1 174 ? 6.743 2.585 -34.122 1.00 57.12 174 ASP A O 1
ATOM 1398 N N . THR A 1 175 ? 8.347 2.838 -32.600 1.00 52.34 175 THR A N 1
ATOM 1399 C CA . THR A 1 175 ? 9.321 1.947 -33.261 1.00 52.34 175 THR A CA 1
ATOM 1400 C C . THR A 1 175 ? 9.150 0.470 -32.895 1.00 52.34 175 THR A C 1
ATOM 1402 O O . THR A 1 175 ? 9.689 -0.394 -33.578 1.00 52.34 175 THR A O 1
ATOM 1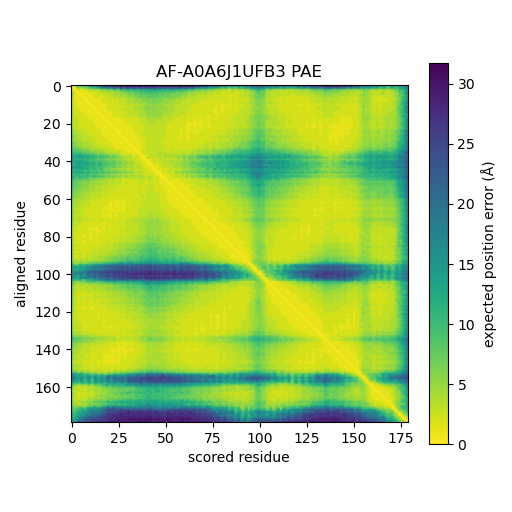405 N N . ALA A 1 176 ? 8.393 0.164 -31.835 1.00 50.38 176 ALA A N 1
ATOM 1406 C CA . ALA A 1 176 ? 8.172 -1.197 -31.341 1.00 50.38 176 ALA A CA 1
ATOM 1407 C C . ALA A 1 176 ? 6.848 -1.823 -31.817 1.00 50.38 176 ALA A C 1
ATOM 1409 O O . ALA A 1 176 ? 6.571 -2.966 -31.462 1.00 50.38 176 ALA A O 1
ATOM 1410 N N . THR A 1 177 ? 6.008 -1.082 -32.552 1.00 48.34 177 THR A N 1
ATOM 1411 C CA . THR A 1 177 ? 4.737 -1.591 -33.108 1.00 48.34 177 THR A CA 1
ATOM 1412 C C . THR A 1 177 ? 4.854 -2.116 -34.544 1.00 48.34 177 THR A C 1
ATOM 1414 O O . THR A 1 177 ? 3.947 -2.812 -34.993 1.00 48.34 177 THR A O 1
ATOM 1417 N N . ASP A 1 178 ? 5.976 -1.858 -35.223 1.00 38.09 178 ASP A N 1
ATOM 1418 C CA . ASP A 1 178 ? 6.252 -2.283 -36.609 1.00 38.09 178 ASP A CA 1
ATOM 1419 C C . ASP A 1 178 ? 7.073 -3.594 -36.715 1.00 38.09 178 ASP A C 1
ATOM 1421 O O . ASP A 1 178 ? 7.557 -3.954 -37.790 1.00 38.09 178 ASP A O 1
ATOM 1425 N N . THR A 1 179 ? 7.201 -4.342 -35.615 1.00 37.84 179 THR A N 1
ATOM 1426 C CA . THR A 1 179 ? 7.835 -5.679 -35.540 1.00 37.84 179 THR A CA 1
ATOM 1427 C C . THR A 1 179 ? 6.987 -6.635 -34.728 1.00 37.84 179 THR A C 1
ATOM 1429 O O . THR A 1 179 ? 6.855 -7.803 -35.154 1.00 37.84 179 THR A O 1
#

Organism: NCBI:txid8663

InterPro domains:
  IPR029159 Ribosome biogenesis protein C1orf109-like [PF15011] (4-170)
  IPR029159 Ribosome biogenesis protein C1orf109-like [PTHR16234] (4-92)

Mean predicted aligned error: 6.39 Å

Radius of gyration: 22.72 Å; Cα contacts (8 Å, |Δi|>4): 132; chains: 1; bounding box: 50×27×71 Å

Foldseek 3Di:
DFQLVVLVVLLVVLLVVLLVLLQQLLVLLVVLVVLVVDPCCPDPNVVVVCVSVVSNVVSLVSNVVSLCCCPVPSLVSNVVSLVSNLVVLVVQLPDDDDPDDDVVVVVLNVLSVVLNVLSVQLSVQSVVLSVPDDPVCSVSSNCSSVSSVVSVVPSPPPPSNVVSSVVSRVPRRVVVVVD

Solvent-accessible surface area (backbone atoms only — not comparable to full-atom values): 9922 Å² total; per-residue (Å²): 132,59,67,68,60,51,31,51,48,50,35,53,54,50,59,58,62,48,49,62,54,32,44,52,40,14,50,50,28,49,52,52,56,51,58,73,71,53,65,52,78,82,40,93,59,41,86,45,80,62,47,66,62,53,49,52,53,50,47,49,53,51,45,51,51,51,54,45,46,46,60,71,47,48,45,52,52,46,49,50,29,48,50,54,37,46,56,50,48,53,56,61,69,66,53,82,71,73,97,57,96,49,78,66,52,61,53,47,51,50,40,52,50,54,45,48,53,35,56,52,50,42,50,49,54,51,49,52,53,66,68,67,60,45,91,88,38,45,67,57,29,46,45,39,38,62,53,50,52,46,49,62,56,71,51,43,65,55,68,66,47,54,53,39,53,52,50,44,45,69,70,52,49,70,69,62,72,83,114

Secondary structure (DSSP, 8-state):
--HHHHHHHHHHHHHHHHHHHHHHHHHHHHHHHHHHH--GGGSGGGG-TTHHHHHHHHHHHHHHHHHHHIIIIIHHHHHHHHHHHHHHHHHHHTSPPPSS--HHHHHHHHHHHHHHHHHHHHHHHHHHHHHH--TT-HHHHHHHHHHHHHHHHHS--HHHHHHHHHHHIIIIITTSS--

Nearest PDB structures (foldseek):
  5bpt-assembly1_A  TM=3.582E-01  e=5.827E-01  Xenopus laevis
  6h2f-assembly1_J  TM=2.770E-01  e=6.114E-01  Aeromonas hydrophila subsp. hydrophila AL09-71
  7a0g-assembly1_FFF  TM=2.162E-01  e=8.979E-01  Serratia marcescens
  7a0g-assembly1_III  TM=2.194E-01  e=8.558E-01  Serratia marcescens

Sequence (179 aa):
MCVLREQHRGWRDTLATCLPLLRALGNVARQAEAARRVSFGETPLRAFARLPERLRLKQWAAIEAVLAELRREKLPALREARDAVGARLVRLLALEGPREPFPAWAGLLAGLLDAEALYHAVYLEARLLLLSLSYRDLAGLQAAPQAWERIMQHGYRRDRLEETLLKATFFLEDTATDT